Protein AF-A0A8H6GBM9-F1 (afdb_monomer_lite)

Organism: NCBI:txid100902

Radius of gyration: 22.96 Å; chains: 1; bounding box: 66×42×78 Å

Sequence (246 aa):
MTYGRGYRNHEEGQARLWWDSDGKSVNYLGDSITVAGFQSTAQAVLQEAEDWLDKLMGGRWKKGELQQTVRLRDIADSLVYEGPGQSFATNRKNAWLQPGAEKLADIMGKRLWKITNAGDGSKRYTCRREAVVEYLSWLKSFRTKMYPATHIWGGQPGRGPEIATLKHCDIEQLPKNIFVFDGQVVIITDRDKSKGLSGGTGGRKVARFLPEHLSRMMVAYIAWLLPFEKVLHRLAGKHHILTDSN

Foldseek 3Di:
DCVVVVCVVVDPDDPQWDADPVRQWIHGNNDTDGPVNVVVVLVVLVVQLVVLLCVLQLNCCVVCNLLVLCQLQQQDFDPDAPAFPDASLPDPSVVSNVQAAVNSCVRCVVQFWDWDQPVPRDTDTHGPLVSLVVSVVSVVSSVVSLQVNCQVQQPPGDDPVQSVPAARQDRHPGGGQWHRDNLWIKGKGFDDPCPPPDPDDGGDIDITTGPNSSRSSVCCCRRHVVNNNVVSCVSNVVVVVVPPPD

Structure (mmCIF, N/CA/C/O backbone):
data_AF-A0A8H6GBM9-F1
#
_entry.id   AF-A0A8H6GBM9-F1
#
loop_
_atom_site.group_PDB
_atom_site.id
_atom_site.type_symbol
_atom_site.label_atom_id
_atom_site.label_alt_id
_atom_site.label_comp_id
_atom_site.label_asym_id
_atom_site.label_entity_id
_atom_site.label_seq_id
_atom_site.pdbx_PDB_ins_code
_atom_site.Cartn_x
_atom_site.Cartn_y
_atom_site.Cartn_z
_atom_site.occupancy
_atom_site.B_iso_or_equiv
_atom_site.auth_seq_id
_atom_site.auth_comp_id
_atom_site.auth_asym_id
_atom_site.auth_atom_id
_atom_site.pdbx_PDB_model_num
ATOM 1 N N . MET A 1 1 ? 10.018 -5.414 42.231 1.00 39.31 1 MET A N 1
ATOM 2 C CA . MET A 1 1 ? 9.353 -4.287 42.919 1.00 39.31 1 MET A CA 1
ATOM 3 C C . MET A 1 1 ? 8.567 -3.471 41.906 1.00 39.31 1 MET A C 1
ATOM 5 O O . MET A 1 1 ? 9.151 -2.959 40.963 1.00 39.31 1 MET A O 1
ATOM 9 N N . THR A 1 2 ? 7.242 -3.428 42.043 1.00 48.31 2 THR A N 1
ATOM 10 C CA . THR A 1 2 ? 6.322 -2.856 41.043 1.00 48.31 2 THR A CA 1
ATOM 11 C C . THR A 1 2 ? 5.910 -1.447 41.462 1.00 48.31 2 THR A C 1
ATOM 13 O O . THR A 1 2 ? 4.817 -1.248 41.983 1.00 48.31 2 THR A O 1
ATOM 16 N N . TYR A 1 3 ? 6.800 -0.475 41.259 1.00 51.72 3 TYR A N 1
ATOM 17 C CA . TYR A 1 3 ? 6.614 0.916 41.700 1.00 51.72 3 TYR A CA 1
ATOM 18 C C . TYR A 1 3 ? 5.286 1.531 41.203 1.00 51.72 3 TYR A C 1
ATOM 20 O O . TYR A 1 3 ? 4.575 2.188 41.954 1.00 51.72 3 TYR A O 1
ATOM 28 N N . GLY A 1 4 ? 4.858 1.205 39.977 1.00 49.03 4 GLY A N 1
ATOM 29 C CA . GLY A 1 4 ? 3.619 1.741 39.395 1.00 49.03 4 GLY A CA 1
ATOM 30 C C . GLY A 1 4 ? 2.304 1.132 39.905 1.00 49.03 4 GLY A C 1
ATOM 31 O O . GLY A 1 4 ? 1.240 1.645 39.576 1.00 49.03 4 GLY A O 1
ATOM 32 N N . ARG A 1 5 ? 2.327 0.036 40.682 1.00 54.72 5 ARG A N 1
ATOM 33 C CA . ARG A 1 5 ? 1.087 -0.629 41.141 1.00 54.72 5 ARG A CA 1
ATOM 34 C C . ARG A 1 5 ? 0.511 -0.000 42.418 1.00 54.72 5 ARG A C 1
ATOM 36 O O . ARG A 1 5 ? -0.692 -0.095 42.620 1.00 54.72 5 ARG A O 1
ATOM 43 N N . GLY A 1 6 ? 1.348 0.659 43.228 1.00 55.72 6 GLY A N 1
ATOM 44 C CA . GLY A 1 6 ? 0.931 1.378 44.441 1.00 55.72 6 GLY A CA 1
ATOM 45 C C . GLY A 1 6 ? 0.341 2.765 44.167 1.00 55.72 6 GLY A C 1
ATOM 46 O O . GLY A 1 6 ? -0.567 3.186 44.870 1.00 55.72 6 GLY A O 1
ATOM 47 N N . TYR A 1 7 ? 0.779 3.439 43.097 1.00 54.31 7 TYR A N 1
ATOM 48 C CA . TYR A 1 7 ? 0.308 4.788 42.743 1.00 54.31 7 TYR A CA 1
ATOM 49 C C . TYR A 1 7 ? -1.104 4.831 42.144 1.00 54.31 7 TYR A C 1
ATOM 51 O O . TYR A 1 7 ? -1.783 5.848 42.230 1.00 54.31 7 TYR A O 1
ATOM 59 N N . ARG A 1 8 ? -1.593 3.714 41.594 1.00 55.09 8 ARG A N 1
ATOM 60 C CA . ARG A 1 8 ? -2.904 3.637 40.928 1.00 55.09 8 ARG A CA 1
ATOM 61 C C . ARG A 1 8 ? -4.091 3.958 41.850 1.00 55.09 8 ARG A C 1
ATOM 63 O O . ARG A 1 8 ? -5.134 4.360 41.352 1.00 55.09 8 ARG A O 1
ATOM 70 N N . ASN A 1 9 ? -3.935 3.786 43.162 1.00 56.44 9 ASN A N 1
ATOM 71 C CA . ASN A 1 9 ? -4.980 4.079 44.148 1.00 56.44 9 ASN A CA 1
ATOM 72 C C . ASN A 1 9 ? -4.859 5.493 44.755 1.00 56.44 9 ASN A C 1
ATOM 74 O O . ASN A 1 9 ? -5.668 5.848 45.605 1.00 56.44 9 ASN A O 1
ATOM 78 N N . HIS A 1 10 ? -3.859 6.281 44.336 1.00 58.72 10 HIS A N 1
ATOM 79 C CA . HIS A 1 10 ? -3.577 7.633 44.837 1.00 58.72 10 HIS A CA 1
ATOM 80 C C . HIS A 1 10 ? -3.637 8.718 43.747 1.00 58.72 10 HIS A C 1
ATOM 82 O O . HIS A 1 10 ? -3.389 9.885 44.034 1.00 58.72 10 HIS A O 1
ATOM 88 N N . GLU A 1 11 ? -3.963 8.359 42.503 1.00 57.44 11 GLU A N 1
ATOM 89 C CA . GLU A 1 11 ? -4.154 9.316 41.412 1.00 57.44 11 GLU A CA 1
ATOM 90 C C . GLU A 1 11 ? -5.646 9.620 41.223 1.00 57.44 11 GLU A C 1
ATOM 92 O O . GLU A 1 11 ? -6.375 8.870 40.572 1.00 57.44 11 GLU A O 1
ATOM 97 N N . GLU A 1 12 ? -6.103 10.757 41.749 1.00 59.44 12 GLU A N 1
ATOM 98 C CA . GLU A 1 12 ? -7.331 11.405 41.279 1.00 59.44 12 GLU A CA 1
ATOM 99 C C . GLU A 1 12 ? -7.050 12.041 39.910 1.00 59.44 12 GLU A C 1
ATOM 101 O O . GLU A 1 12 ? -6.709 13.217 39.776 1.00 59.44 12 GLU A O 1
ATOM 106 N N . GLY A 1 13 ? -7.110 11.231 38.854 1.00 62.25 13 GLY A N 1
ATOM 107 C CA . GLY A 1 13 ? -6.989 11.735 37.492 1.00 62.25 13 GLY A CA 1
ATOM 108 C C . GLY A 1 13 ? -8.217 12.565 37.123 1.00 62.25 13 GLY A C 1
ATOM 109 O O . GLY A 1 13 ? -9.315 12.021 37.036 1.00 62.25 13 GLY A O 1
ATOM 110 N N . GLN A 1 14 ? -8.039 13.863 36.850 1.00 69.00 14 GLN A N 1
ATOM 111 C CA . GLN A 1 14 ? -9.081 14.674 36.209 1.00 69.00 14 GLN A CA 1
ATOM 112 C C . GLN A 1 14 ? -9.590 13.972 34.941 1.00 69.00 14 GLN A C 1
ATOM 114 O O . GLN A 1 14 ? -8.799 13.393 34.188 1.00 69.00 14 GLN A O 1
ATOM 119 N N . ALA A 1 15 ? -10.901 14.027 34.691 1.00 70.44 15 ALA A N 1
ATOM 120 C CA . ALA A 1 15 ? -11.490 13.481 33.475 1.00 70.44 15 ALA A CA 1
ATOM 121 C C . ALA A 1 15 ? -10.886 14.187 32.252 1.00 70.44 15 ALA A C 1
ATOM 123 O O . ALA A 1 15 ? -11.077 15.380 32.043 1.00 70.44 15 ALA A O 1
ATOM 124 N N . ARG A 1 16 ? -10.118 13.441 31.455 1.00 82.56 16 ARG A N 1
ATOM 125 C CA . ARG A 1 16 ? -9.448 13.954 30.246 1.00 82.56 16 ARG A CA 1
ATOM 126 C C . ARG A 1 16 ? -10.194 13.624 28.962 1.00 82.56 16 ARG A C 1
ATOM 128 O O . ARG A 1 16 ? -9.791 14.114 27.914 1.00 82.56 16 ARG A O 1
ATOM 135 N N . LEU A 1 17 ? -11.210 12.763 29.044 1.00 89.00 17 LEU A N 1
ATOM 136 C CA . LEU A 1 17 ? -12.019 12.319 27.918 1.00 89.00 17 LEU A CA 1
ATOM 137 C C . LEU A 1 17 ? -13.471 12.129 28.359 1.00 89.00 17 LEU A C 1
ATOM 139 O O . LEU A 1 17 ? -13.732 11.350 29.275 1.00 89.00 17 LEU A O 1
ATOM 143 N N . TRP A 1 18 ? -14.400 12.814 27.701 1.00 90.81 18 TRP A N 1
ATOM 144 C CA . TRP A 1 18 ? -15.838 12.632 27.900 1.00 90.81 18 TRP A CA 1
ATOM 145 C C . TRP A 1 18 ? -16.600 12.907 26.605 1.00 90.81 18 TRP A C 1
ATOM 147 O O . TRP A 1 18 ? -16.094 13.5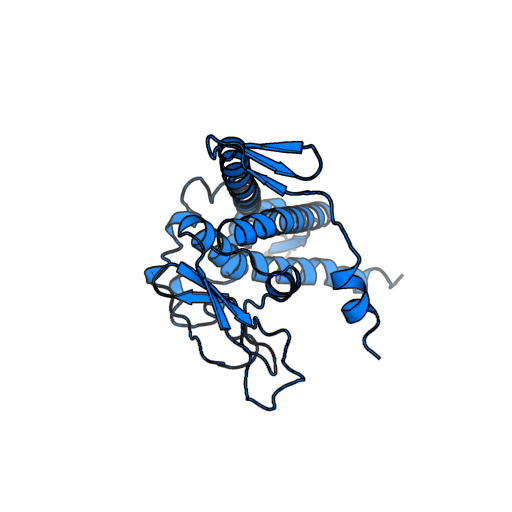71 25.701 1.00 90.81 18 TRP A O 1
ATOM 157 N N . TRP A 1 19 ? -17.813 12.370 26.518 1.00 94.62 19 TRP A N 1
ATOM 158 C CA . TRP A 1 19 ? -18.737 12.639 25.423 1.00 94.62 19 TRP A CA 1
ATOM 159 C C . TRP A 1 19 ? -19.698 13.754 25.816 1.00 94.62 19 TRP A C 1
ATOM 161 O O . TRP A 1 19 ? -20.123 13.820 26.972 1.00 94.62 19 TRP A O 1
ATOM 171 N N . ASP A 1 20 ? -20.065 14.590 24.850 1.00 92.81 20 ASP A N 1
ATOM 172 C CA . ASP A 1 20 ? -21.231 15.459 25.000 1.00 92.81 20 ASP A CA 1
ATOM 173 C C . ASP A 1 20 ? -22.509 14.610 25.091 1.00 92.81 20 ASP A C 1
ATOM 175 O O . ASP A 1 20 ? -22.568 13.474 24.610 1.00 92.81 20 ASP A O 1
ATOM 179 N N . SER A 1 21 ? -23.553 15.155 25.719 1.00 92.94 21 SER A N 1
ATOM 180 C CA . SER A 1 21 ? -24.810 14.435 25.974 1.00 92.94 21 SER A CA 1
ATOM 181 C C . SER A 1 21 ? -25.553 14.015 24.702 1.00 92.94 21 SER A C 1
ATOM 183 O O . SER A 1 21 ? -26.353 13.082 24.743 1.00 92.94 21 SER A O 1
ATOM 185 N N . ASP A 1 22 ? -25.277 14.667 23.572 1.00 93.38 22 ASP A N 1
ATOM 186 C CA . ASP A 1 22 ? -25.835 14.328 22.263 1.00 93.38 22 ASP A CA 1
ATOM 187 C C . ASP A 1 22 ? -25.059 13.217 21.531 1.00 93.38 22 ASP A C 1
ATOM 189 O O . ASP A 1 22 ? -25.486 12.767 20.465 1.00 93.38 22 ASP A O 1
ATOM 193 N N . GLY A 1 23 ? -23.922 12.779 22.085 1.00 92.19 23 GLY A N 1
ATOM 194 C CA . GLY A 1 23 ? -23.056 11.756 21.507 1.00 92.19 23 GLY A CA 1
ATOM 195 C C . GLY A 1 23 ? -22.349 12.170 20.211 1.00 92.19 23 GLY A C 1
ATOM 196 O O . GLY A 1 23 ? -21.853 11.299 19.497 1.00 92.19 23 GLY A O 1
ATOM 197 N N . LYS A 1 24 ? -22.302 13.465 19.866 1.00 95.25 24 LYS A N 1
ATOM 198 C CA . LYS A 1 24 ? -21.718 13.945 18.598 1.00 95.25 24 LYS A CA 1
ATOM 199 C C . LYS A 1 24 ? -20.290 14.448 18.722 1.00 95.25 24 LYS A C 1
ATOM 201 O O . LYS A 1 24 ? -19.625 14.581 17.692 1.00 95.25 24 LYS A O 1
ATOM 206 N N . SER A 1 25 ? -19.813 14.683 19.937 1.00 95.19 25 SER A N 1
ATOM 207 C CA . SER A 1 25 ? -18.473 15.206 20.187 1.00 95.19 25 SER A CA 1
ATOM 208 C C . SER A 1 25 ? -17.801 14.483 21.345 1.00 95.19 25 SER A C 1
ATOM 210 O O . SER A 1 25 ? -18.429 14.169 22.358 1.00 95.19 25 SER A O 1
ATOM 212 N N . VAL A 1 26 ? -16.503 14.244 21.184 1.00 94.25 26 VAL A N 1
ATOM 213 C CA . VAL A 1 26 ? -15.599 13.827 22.254 1.00 94.25 26 VAL A CA 1
ATOM 214 C C . VAL A 1 26 ? -14.757 15.027 22.634 1.00 94.25 26 VAL A C 1
ATOM 216 O O . VAL A 1 26 ? -14.084 15.603 21.782 1.00 94.25 26 VAL A O 1
ATOM 219 N N . ASN A 1 27 ? -14.743 15.367 23.913 1.00 92.56 27 ASN A N 1
ATOM 220 C CA . ASN A 1 27 ? -13.815 16.348 24.447 1.00 92.56 27 ASN A CA 1
ATOM 221 C C . ASN A 1 27 ? -12.577 15.616 24.952 1.00 92.56 27 ASN A C 1
ATOM 223 O O . ASN A 1 27 ? -12.693 14.674 25.739 1.00 92.56 27 ASN A O 1
ATOM 227 N N . TYR A 1 28 ? -11.399 16.028 24.497 1.00 89.44 28 TYR A N 1
ATOM 228 C CA . TYR A 1 28 ? -10.121 15.450 24.884 1.00 89.44 28 TYR A CA 1
ATOM 229 C C . TYR A 1 28 ? -9.132 16.562 25.222 1.00 89.44 28 TYR A C 1
ATOM 231 O O . TYR A 1 28 ? -8.802 17.375 24.370 1.00 89.44 28 TYR A O 1
ATOM 239 N N . LEU A 1 29 ? -8.656 16.600 26.471 1.00 86.56 29 LEU A N 1
ATOM 240 C CA . LEU A 1 29 ? -7.700 17.615 26.956 1.00 86.56 29 LEU A CA 1
ATOM 241 C C . LEU A 1 29 ? -8.121 19.082 26.705 1.00 86.56 29 LEU A C 1
ATOM 243 O O . LEU A 1 29 ? -7.267 19.952 26.579 1.00 86.56 29 LEU A O 1
ATOM 247 N N . GLY A 1 30 ? -9.427 19.359 26.676 1.00 83.94 30 GLY A N 1
ATOM 248 C CA . GLY A 1 30 ? -9.974 20.697 26.414 1.00 83.94 30 GLY A CA 1
ATOM 249 C C . GLY A 1 30 ? -10.316 20.969 24.946 1.00 83.94 30 GLY A C 1
ATOM 250 O O . GLY A 1 30 ? -11.021 21.937 24.676 1.00 83.94 30 GLY A O 1
ATOM 251 N N . ASP A 1 31 ? -9.910 20.093 24.024 1.00 89.19 31 ASP A N 1
ATOM 252 C CA . ASP A 1 31 ? -10.279 20.176 22.611 1.00 89.19 31 ASP A CA 1
ATOM 253 C C . ASP A 1 31 ? -11.554 19.377 22.330 1.00 89.19 31 ASP A C 1
ATOM 255 O O . ASP A 1 31 ? -11.691 18.230 22.763 1.00 89.19 31 ASP A O 1
ATOM 259 N N . SER A 1 32 ? -12.475 19.957 21.560 1.00 92.25 32 SER A N 1
ATOM 260 C CA . SER A 1 32 ? -13.696 19.278 21.117 1.00 92.25 32 SER A CA 1
ATOM 261 C C . SER A 1 32 ? -13.505 18.675 19.725 1.00 92.25 32 SER A C 1
ATOM 263 O O . SER A 1 32 ? -13.196 19.376 18.760 1.00 92.25 32 SER A O 1
ATOM 265 N N . ILE A 1 33 ? -13.694 17.360 19.612 1.00 94.50 33 ILE A N 1
ATOM 266 C CA . ILE A 1 33 ? -13.579 16.596 18.369 1.00 94.50 33 ILE A CA 1
ATOM 267 C C . ILE A 1 33 ? -14.960 16.060 18.007 1.00 94.50 33 ILE A C 1
ATOM 269 O O . ILE A 1 33 ? -15.477 15.144 18.648 1.00 94.50 33 ILE A O 1
ATOM 273 N N . THR A 1 34 ? -15.549 16.598 16.942 1.00 95.88 34 THR A N 1
ATOM 274 C CA . THR A 1 34 ? -16.842 16.118 16.446 1.00 95.88 34 THR A CA 1
ATOM 275 C C . THR A 1 34 ? -16.686 14.798 15.690 1.00 95.88 34 THR A C 1
ATOM 277 O O . THR A 1 34 ? -15.708 14.580 14.968 1.00 95.88 34 THR A O 1
ATOM 280 N N . VAL A 1 35 ? -17.689 13.922 15.781 1.00 94.19 35 VAL A N 1
ATOM 281 C CA . VAL A 1 35 ? -17.760 12.675 15.001 1.00 94.19 35 VAL A CA 1
ATOM 282 C C . VAL A 1 35 ? -17.710 12.977 13.501 1.00 94.19 35 VAL A C 1
ATOM 284 O O . VAL A 1 35 ? -16.980 12.315 12.765 1.00 94.19 35 VAL A O 1
ATOM 287 N N . ALA A 1 36 ? -18.418 14.017 13.049 1.00 95.88 36 ALA A N 1
ATOM 288 C CA . ALA A 1 36 ? -18.409 14.452 11.652 1.00 95.88 36 ALA A CA 1
ATOM 289 C C . ALA A 1 36 ? -17.020 14.943 11.200 1.00 95.88 36 ALA A C 1
ATOM 291 O O . ALA A 1 36 ? -16.564 14.609 10.103 1.00 95.88 36 ALA A O 1
ATOM 292 N N . GLY A 1 37 ? -16.313 15.687 12.056 1.00 95.44 37 GLY A N 1
ATOM 293 C CA . GLY A 1 37 ? -14.943 16.135 11.805 1.00 95.44 37 GLY A CA 1
ATOM 294 C C . GLY A 1 37 ? -13.964 14.965 11.724 1.00 95.44 37 GLY A C 1
ATOM 295 O O . GLY A 1 37 ? -13.146 14.900 10.804 1.00 95.44 37 GLY A O 1
ATOM 296 N N . PHE A 1 38 ? -14.097 13.987 12.623 1.00 91.94 38 PHE A N 1
ATOM 297 C CA . PHE A 1 38 ? -13.309 12.757 12.578 1.00 91.94 38 PHE A CA 1
ATOM 298 C C . PHE A 1 38 ? -13.560 11.958 11.290 1.00 91.94 38 PHE A C 1
ATOM 300 O O . PHE A 1 38 ? -12.607 11.567 10.619 1.00 91.94 38 PHE A O 1
ATOM 307 N N . GLN A 1 39 ? -14.823 11.766 10.897 1.00 93.62 39 GLN A N 1
ATOM 308 C CA . GLN A 1 39 ? -15.188 11.085 9.647 1.00 93.62 39 GLN A CA 1
ATOM 309 C C . GLN A 1 39 ? -14.622 11.803 8.416 1.00 93.62 39 GLN A C 1
ATOM 311 O O . GLN A 1 39 ? -14.042 11.162 7.540 1.00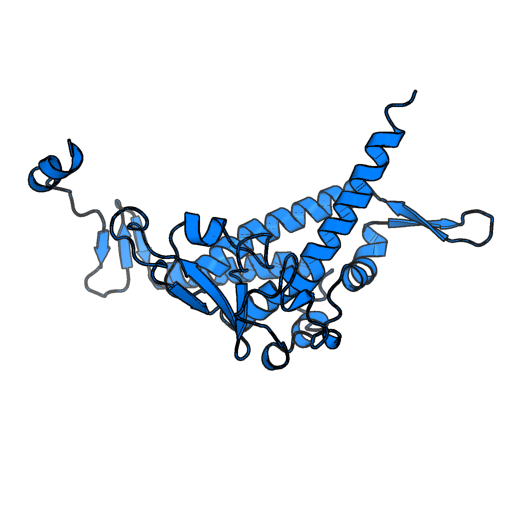 93.62 39 GLN A O 1
ATOM 316 N N . SER A 1 40 ? -14.729 13.133 8.375 1.00 95.94 40 SER A N 1
ATOM 317 C CA . SER A 1 40 ? -14.182 13.953 7.285 1.00 95.94 40 SER A CA 1
ATOM 318 C C . SER A 1 40 ? -12.661 13.822 7.202 1.00 95.94 40 SER A C 1
ATOM 320 O O . SER A 1 40 ? -12.105 13.640 6.121 1.00 95.94 40 SER A O 1
ATOM 322 N N . THR A 1 41 ? -11.988 13.815 8.354 1.00 94.69 41 THR A N 1
ATOM 323 C CA . THR A 1 41 ? -10.537 13.606 8.444 1.00 94.69 41 THR A CA 1
ATOM 324 C C . THR A 1 41 ? -10.141 12.210 7.962 1.00 94.69 41 THR A C 1
ATOM 326 O O . THR A 1 41 ? -9.197 12.066 7.188 1.00 94.69 41 THR A O 1
ATOM 329 N N . ALA A 1 42 ? -10.879 11.172 8.367 1.00 93.00 42 ALA A N 1
ATOM 330 C CA . ALA A 1 42 ? -10.633 9.799 7.936 1.00 93.00 42 ALA A CA 1
ATOM 331 C C . ALA A 1 42 ? -10.739 9.644 6.409 1.00 93.00 42 ALA A C 1
ATOM 333 O O . ALA A 1 42 ? -9.909 8.962 5.801 1.00 93.00 42 ALA A O 1
ATOM 334 N N . GLN A 1 43 ? -11.725 10.299 5.789 1.00 95.88 43 GLN A N 1
ATOM 335 C CA . GLN A 1 43 ? -11.888 10.320 4.333 1.00 95.88 43 GLN A CA 1
ATOM 336 C C . GLN A 1 43 ? -10.770 11.106 3.641 1.00 95.88 43 GLN A C 1
ATOM 338 O O . GLN A 1 43 ? -10.192 10.621 2.671 1.00 95.88 43 GLN A O 1
ATOM 343 N N . ALA A 1 44 ? -10.407 12.279 4.166 1.00 96.75 44 ALA A N 1
ATOM 344 C CA . ALA A 1 44 ? -9.330 13.098 3.612 1.00 96.75 44 ALA A CA 1
ATOM 345 C C . ALA A 1 44 ? -7.986 12.353 3.606 1.00 96.75 44 ALA A C 1
ATOM 347 O O . ALA A 1 44 ? -7.282 12.348 2.600 1.00 96.75 44 ALA A O 1
ATOM 348 N N . VAL A 1 45 ? -7.664 11.637 4.687 1.00 95.25 45 VAL A N 1
ATOM 349 C CA . VAL A 1 45 ? -6.446 10.817 4.777 1.00 95.25 45 VAL A CA 1
ATOM 350 C C . VAL A 1 45 ? -6.405 9.725 3.702 1.00 95.25 45 VAL A C 1
ATOM 352 O O . VAL A 1 45 ? -5.353 9.489 3.103 1.00 95.25 45 VAL A O 1
ATOM 355 N N . LEU A 1 46 ? -7.534 9.055 3.450 1.00 96.00 46 LEU A N 1
ATOM 356 C CA . LEU A 1 46 ? -7.641 8.053 2.388 1.00 96.00 46 LEU A CA 1
ATOM 357 C C . LEU A 1 46 ? -7.450 8.694 1.007 1.00 96.00 46 LEU A C 1
ATOM 359 O O . LEU A 1 46 ? -6.687 8.172 0.192 1.00 96.00 46 LEU A O 1
ATOM 363 N N . GLN A 1 47 ? -8.091 9.842 0.773 1.00 97.69 47 GLN A N 1
ATOM 364 C CA . GLN A 1 47 ? -8.000 10.562 -0.493 1.00 97.69 47 GLN A CA 1
ATOM 365 C C . GLN A 1 47 ? -6.572 11.034 -0.783 1.00 97.69 47 GLN A C 1
ATOM 367 O O . GLN A 1 47 ? -6.079 10.822 -1.887 1.00 97.69 47 GLN A O 1
ATOM 372 N N . GLU A 1 48 ? -5.875 11.594 0.207 1.00 97.88 48 GLU A N 1
ATOM 373 C CA . GLU A 1 48 ? -4.481 12.020 0.062 1.00 97.88 48 GLU A CA 1
ATOM 374 C C . GLU A 1 48 ? -3.554 10.845 -0.277 1.00 97.88 48 GLU A C 1
ATOM 376 O O . GLU A 1 48 ? -2.650 10.976 -1.105 1.00 97.88 48 GLU A O 1
ATOM 381 N N . ALA A 1 49 ? -3.757 9.681 0.351 1.00 98.19 49 ALA A N 1
ATOM 382 C CA . ALA A 1 49 ? -2.986 8.483 0.030 1.00 98.19 49 ALA A CA 1
ATOM 383 C C . ALA A 1 49 ? -3.227 8.033 -1.420 1.00 98.19 49 ALA A C 1
ATOM 385 O O . ALA A 1 49 ? -2.282 7.648 -2.113 1.00 98.19 49 ALA A O 1
ATOM 386 N N . GLU A 1 50 ? -4.469 8.112 -1.896 1.00 98.44 50 GLU A N 1
ATOM 387 C CA . GLU A 1 50 ? -4.809 7.799 -3.282 1.00 98.44 50 GLU A CA 1
ATOM 388 C C . GLU A 1 50 ? -4.233 8.814 -4.275 1.00 98.44 50 GLU A C 1
ATOM 390 O O . GLU A 1 50 ? -3.747 8.415 -5.330 1.00 98.44 50 GLU A O 1
ATOM 395 N N . ASP A 1 51 ? -4.211 10.103 -3.941 1.00 98.62 51 ASP A N 1
ATOM 396 C CA . ASP A 1 51 ? -3.618 11.146 -4.788 1.00 98.62 51 ASP A CA 1
ATOM 397 C C . ASP A 1 51 ? -2.124 10.894 -5.012 1.00 98.62 51 ASP A C 1
ATOM 399 O O . ASP A 1 51 ? -1.612 11.005 -6.130 1.00 98.62 51 ASP A O 1
ATOM 403 N N . TRP A 1 52 ? -1.415 10.492 -3.954 1.00 98.62 52 TRP A N 1
ATOM 404 C CA . TRP A 1 52 ? -0.016 10.091 -4.069 1.00 98.62 52 TRP A CA 1
ATOM 405 C C . TRP A 1 52 ? 0.161 8.822 -4.900 1.00 98.62 52 TRP A C 1
ATOM 407 O O . TRP A 1 52 ? 1.091 8.759 -5.707 1.00 98.62 52 TRP A O 1
ATOM 417 N N . LEU A 1 53 ? -0.716 7.829 -4.728 1.00 98.62 53 LEU A N 1
ATOM 418 C CA . LEU A 1 53 ? -0.694 6.606 -5.530 1.00 98.62 53 LEU A CA 1
ATOM 419 C C . LEU A 1 53 ? -0.892 6.917 -7.017 1.00 98.62 53 LEU A C 1
ATOM 421 O O . LEU A 1 53 ? -0.133 6.440 -7.859 1.00 98.62 53 LEU A O 1
ATOM 425 N N . ASP A 1 54 ? -1.868 7.764 -7.331 1.00 98.56 54 ASP A N 1
ATOM 426 C CA . ASP A 1 54 ? -2.171 8.191 -8.689 1.00 98.56 54 ASP A CA 1
ATOM 427 C C . ASP A 1 54 ? -0.996 8.942 -9.314 1.00 98.56 54 ASP A C 1
ATOM 429 O O . ASP A 1 54 ? -0.564 8.615 -10.422 1.00 98.56 54 ASP A O 1
ATOM 433 N N . LYS A 1 55 ? -0.377 9.859 -8.563 1.00 98.38 55 LYS A N 1
ATOM 434 C CA . LYS A 1 55 ? 0.841 10.557 -8.990 1.00 98.38 55 LYS A CA 1
ATOM 435 C C . LYS A 1 55 ? 1.999 9.594 -9.276 1.00 98.38 55 LYS A C 1
ATOM 437 O O . LYS A 1 55 ? 2.680 9.739 -10.293 1.00 98.38 55 LYS A O 1
ATOM 442 N N . LEU A 1 56 ? 2.216 8.597 -8.416 1.00 98.44 56 LEU A N 1
ATOM 443 C CA . LEU A 1 56 ? 3.239 7.557 -8.602 1.00 98.44 56 LEU A CA 1
ATOM 444 C C . LEU A 1 56 ? 2.988 6.683 -9.837 1.00 98.44 56 LEU A C 1
ATOM 446 O O . LEU A 1 56 ? 3.933 6.104 -10.379 1.00 98.44 56 LEU A O 1
ATOM 450 N N . MET A 1 57 ? 1.734 6.617 -10.281 1.00 97.75 57 MET A N 1
ATOM 451 C CA . MET A 1 57 ? 1.264 5.874 -11.447 1.00 97.75 57 MET A CA 1
ATOM 452 C C . MET A 1 57 ? 0.960 6.770 -12.655 1.00 97.75 57 MET A C 1
ATOM 454 O O . MET A 1 57 ? 0.251 6.356 -13.573 1.00 97.75 57 MET A O 1
ATOM 458 N N . GLY A 1 58 ? 1.479 8.002 -12.675 1.00 97.06 58 GLY A N 1
ATOM 459 C CA . GLY A 1 58 ? 1.342 8.909 -13.816 1.00 97.06 58 GLY A CA 1
ATOM 460 C C . GLY A 1 58 ? -0.100 9.334 -14.120 1.00 97.06 58 GLY A C 1
ATOM 461 O O . GLY A 1 58 ? -0.419 9.602 -15.276 1.00 97.06 58 GLY A O 1
ATOM 462 N N . GLY A 1 59 ? -0.981 9.363 -13.117 1.00 97.75 59 GLY A N 1
ATOM 463 C CA . GLY A 1 59 ? -2.389 9.739 -13.272 1.00 97.75 59 GLY A CA 1
ATOM 464 C C . GLY A 1 59 ? -3.291 8.630 -13.824 1.00 97.75 59 GLY A C 1
ATOM 465 O O . GLY A 1 59 ? -4.418 8.899 -14.240 1.00 97.75 59 GLY A O 1
ATOM 466 N N . ARG A 1 60 ? -2.781 7.395 -13.926 1.00 97.50 60 ARG A N 1
ATOM 467 C CA . ARG A 1 60 ? -3.495 6.247 -14.516 1.00 97.50 60 ARG A CA 1
ATOM 468 C C . ARG A 1 60 ? -4.268 5.422 -13.483 1.00 97.50 60 ARG A C 1
ATOM 470 O O . ARG A 1 60 ? -5.003 4.510 -13.862 1.00 97.50 60 ARG A O 1
ATOM 477 N N . TRP A 1 61 ? -4.111 5.706 -12.187 1.00 97.94 61 TRP A N 1
ATOM 478 C CA . TRP A 1 61 ? -4.836 4.990 -11.138 1.00 97.94 61 TRP A CA 1
ATOM 479 C C . TRP A 1 61 ? -6.293 5.444 -11.099 1.00 97.94 61 TRP A C 1
ATOM 481 O O . TRP A 1 61 ? -7.187 4.639 -11.353 1.00 97.94 61 TRP A O 1
ATOM 491 N N . LYS A 1 62 ? -6.524 6.745 -10.891 1.00 96.25 62 LYS A N 1
ATOM 492 C CA . LYS A 1 62 ? -7.867 7.333 -10.769 1.00 96.25 62 LYS A CA 1
ATOM 493 C C . LYS A 1 62 ? -8.665 7.330 -12.069 1.00 96.25 62 LYS A C 1
ATOM 495 O O . LYS A 1 62 ? -9.889 7.336 -12.038 1.00 96.25 62 LYS A O 1
ATOM 500 N N . LYS A 1 63 ? -7.986 7.267 -13.218 1.00 96.38 63 LYS A N 1
ATOM 501 C CA . LYS A 1 63 ? -8.629 7.043 -14.525 1.00 96.38 63 LYS A CA 1
ATOM 502 C C . LYS A 1 63 ? -9.199 5.629 -14.687 1.00 96.38 63 LYS A C 1
ATOM 504 O O . LYS A 1 63 ? -9.836 5.346 -15.694 1.00 96.38 63 LYS A O 1
ATOM 509 N N . GLY A 1 64 ? -8.943 4.727 -13.738 1.00 94.50 64 GLY A N 1
ATOM 510 C CA . GLY A 1 64 ? -9.412 3.344 -13.764 1.00 94.50 64 GLY A CA 1
ATOM 511 C C . GLY A 1 64 ? -8.518 2.386 -14.552 1.00 94.50 64 GLY A C 1
ATOM 512 O O . GLY A 1 64 ? -8.637 1.179 -14.361 1.00 94.50 64 GLY A O 1
ATOM 513 N N . GLU A 1 65 ? -7.575 2.891 -15.358 1.00 95.69 65 GLU A N 1
ATOM 514 C CA . GLU A 1 65 ? -6.698 2.079 -16.220 1.00 95.69 65 GLU A CA 1
ATOM 515 C C . GLU A 1 65 ? -5.879 1.042 -15.439 1.00 95.69 65 GLU A C 1
ATOM 517 O O . GLU A 1 65 ? -5.609 -0.044 -15.945 1.00 95.69 65 GLU A O 1
ATOM 522 N N . LEU A 1 66 ? -5.478 1.370 -14.206 1.00 96.25 66 LEU A N 1
ATOM 523 C CA . LEU A 1 66 ? -4.759 0.446 -13.326 1.00 96.25 66 LEU A CA 1
ATOM 524 C C . LEU A 1 66 ? -5.635 -0.122 -12.216 1.00 96.25 66 LEU A C 1
ATOM 526 O O . LEU A 1 66 ? -5.561 -1.321 -11.943 1.00 96.25 66 LEU A O 1
ATOM 530 N N . GLN A 1 67 ? -6.469 0.709 -11.589 1.00 96.19 67 GLN A N 1
ATOM 531 C CA . GLN A 1 67 ? -7.281 0.317 -10.436 1.00 96.19 67 GLN A CA 1
ATOM 532 C C . GLN A 1 67 ? -8.196 -0.876 -10.757 1.00 96.19 67 GLN A C 1
ATOM 534 O O . GLN A 1 67 ? -8.291 -1.811 -9.962 1.00 96.19 67 GLN A O 1
ATOM 539 N N . GLN A 1 68 ? -8.818 -0.884 -11.941 1.00 94.62 68 GLN A N 1
ATOM 540 C CA . GLN A 1 68 ? -9.746 -1.942 -12.359 1.00 94.62 68 GLN A CA 1
ATOM 541 C C . GLN A 1 68 ? -9.035 -3.264 -12.677 1.00 94.62 68 GLN A C 1
ATOM 543 O O . GLN A 1 68 ? -9.646 -4.328 -12.610 1.00 94.62 68 GLN A O 1
ATOM 548 N N . THR A 1 69 ? -7.729 -3.224 -12.964 1.00 95.81 69 THR A N 1
ATOM 549 C CA . THR A 1 69 ? -6.938 -4.441 -13.204 1.00 95.81 69 THR A CA 1
ATOM 550 C C . THR A 1 69 ? -6.688 -5.235 -11.922 1.00 95.81 69 THR A C 1
ATOM 552 O O . THR A 1 69 ? -6.369 -6.419 -11.989 1.00 95.81 69 THR A O 1
ATOM 555 N N . VAL A 1 70 ? -6.868 -4.624 -10.744 1.00 97.50 70 VAL A N 1
ATOM 556 C CA . VAL A 1 70 ? -6.726 -5.287 -9.442 1.00 97.50 70 VAL A CA 1
ATOM 557 C C . VAL A 1 70 ? -8.036 -5.985 -9.065 1.00 97.50 70 VAL A C 1
ATOM 559 O O . VAL A 1 70 ? -8.875 -5.455 -8.330 1.00 97.50 70 VAL A O 1
ATOM 562 N N . ARG A 1 71 ? -8.210 -7.209 -9.571 1.00 97.44 71 ARG A N 1
ATOM 563 C CA . ARG A 1 71 ? -9.347 -8.085 -9.249 1.00 97.44 71 ARG A CA 1
ATOM 564 C C . ARG A 1 71 ? -9.083 -8.826 -7.939 1.00 97.44 71 ARG A C 1
ATOM 566 O O . ARG A 1 71 ? -8.557 -9.931 -7.940 1.00 97.44 71 ARG A O 1
ATOM 573 N N . LEU A 1 72 ? -9.409 -8.194 -6.809 1.00 98.06 72 LEU A N 1
ATOM 574 C CA . LEU A 1 72 ? -9.044 -8.690 -5.472 1.00 98.06 72 LEU A CA 1
ATOM 575 C C . LEU A 1 72 ? -9.512 -10.126 -5.188 1.00 98.06 72 LEU A C 1
ATOM 577 O O . LEU A 1 72 ? -8.785 -10.880 -4.550 1.00 98.06 72 LEU A O 1
ATOM 581 N N . ARG A 1 73 ? -10.701 -10.509 -5.667 1.00 97.25 73 ARG A N 1
ATOM 582 C CA . ARG A 1 73 ? -11.265 -11.856 -5.467 1.00 97.25 73 ARG A CA 1
ATOM 583 C C . ARG A 1 73 ? -10.515 -12.954 -6.227 1.00 97.25 73 ARG A C 1
ATOM 585 O O . ARG A 1 73 ? -10.588 -14.110 -5.832 1.00 97.25 73 ARG A O 1
ATOM 592 N N . ASP A 1 74 ? -9.771 -12.587 -7.267 1.00 97.50 74 ASP A N 1
ATOM 593 C CA . ASP A 1 74 ? -9.016 -13.527 -8.101 1.00 97.50 74 ASP A CA 1
ATOM 594 C C . ASP A 1 74 ? -7.592 -13.760 -7.562 1.00 97.50 74 ASP A C 1
ATOM 596 O O . ASP A 1 74 ? -6.837 -14.562 -8.117 1.00 97.50 74 ASP A O 1
ATOM 600 N N . ILE A 1 75 ? -7.186 -13.030 -6.514 1.00 98.44 75 ILE A N 1
ATOM 601 C CA . ILE A 1 75 ? -5.851 -13.145 -5.922 1.00 98.44 75 ILE A CA 1
ATOM 602 C C . ILE A 1 75 ? -5.803 -14.379 -5.023 1.00 98.44 75 ILE A C 1
ATOM 604 O O . ILE A 1 75 ? -6.504 -14.466 -4.017 1.00 98.44 75 ILE A O 1
ATOM 608 N N . ALA A 1 76 ? -4.910 -15.307 -5.354 1.00 97.44 76 ALA A N 1
ATOM 609 C CA . ALA A 1 76 ? -4.585 -16.446 -4.511 1.00 97.44 76 ALA A CA 1
ATOM 610 C C . ALA A 1 76 ? -3.471 -16.082 -3.518 1.00 97.44 76 ALA A C 1
ATOM 612 O O . ALA A 1 76 ? -2.359 -15.737 -3.923 1.00 97.44 76 ALA A O 1
ATOM 613 N N . ASP A 1 77 ? -3.729 -16.215 -2.221 1.00 97.31 77 ASP A N 1
ATOM 614 C CA . ASP A 1 77 ? -2.718 -16.063 -1.171 1.00 97.31 77 ASP A CA 1
ATOM 615 C C . ASP A 1 77 ? -2.790 -17.229 -0.180 1.00 97.31 77 ASP A C 1
ATOM 617 O O . ASP A 1 77 ? -3.834 -17.859 -0.008 1.00 97.31 77 ASP A O 1
ATOM 621 N N . SER A 1 78 ? -1.662 -17.516 0.460 1.00 92.69 78 SER A N 1
ATOM 622 C CA . SER A 1 78 ? -1.532 -18.536 1.494 1.00 92.69 78 SER A CA 1
ATOM 623 C C . SER A 1 78 ? -1.397 -17.876 2.860 1.00 92.69 78 SER A C 1
ATOM 625 O O . SER A 1 78 ? -0.569 -16.984 3.051 1.00 92.69 78 SER A O 1
ATOM 627 N N . LEU A 1 79 ? -2.196 -18.326 3.829 1.00 88.62 79 LEU A N 1
ATOM 628 C CA . LEU A 1 79 ? -2.075 -17.918 5.236 1.00 88.62 79 LEU A CA 1
ATOM 629 C C . LEU A 1 79 ? -0.957 -18.677 5.976 1.00 88.62 79 LEU A C 1
ATOM 631 O O . LEU A 1 79 ? -0.700 -18.406 7.148 1.00 88.62 79 LEU A O 1
ATOM 635 N N . VAL A 1 80 ? -0.313 -19.637 5.309 1.00 89.25 80 VAL A N 1
ATOM 636 C CA . VAL A 1 80 ? 0.762 -20.465 5.862 1.00 89.25 80 VAL A CA 1
ATOM 637 C C . VAL A 1 80 ? 2.113 -19.907 5.416 1.00 89.25 80 VAL A C 1
ATOM 639 O O . VAL A 1 80 ? 2.210 -19.252 4.382 1.00 89.25 80 VAL A O 1
ATOM 642 N N . TYR A 1 81 ? 3.151 -20.155 6.214 1.00 89.56 81 TYR A N 1
ATOM 643 C CA . TYR A 1 81 ? 4.530 -19.873 5.827 1.00 89.56 81 TYR A CA 1
ATOM 644 C C . TYR A 1 81 ? 4.941 -20.755 4.641 1.00 89.56 81 TYR A C 1
ATOM 646 O O . TYR A 1 81 ? 4.885 -21.981 4.733 1.00 89.56 81 TYR A O 1
ATOM 654 N N . GLU A 1 82 ? 5.374 -20.133 3.550 1.00 93.50 82 GLU A N 1
ATOM 655 C CA . GLU A 1 82 ? 5.789 -20.810 2.314 1.00 93.50 82 GLU A CA 1
ATOM 656 C C . GLU A 1 82 ? 7.294 -20.660 2.038 1.00 93.50 82 GLU A C 1
ATOM 658 O O . GLU A 1 82 ? 7.828 -21.296 1.129 1.00 93.50 82 GLU A O 1
ATOM 663 N N . GLY A 1 83 ? 7.992 -19.845 2.831 1.00 93.62 83 GLY A N 1
ATOM 664 C CA . GLY A 1 83 ? 9.436 -19.639 2.739 1.00 93.62 83 GLY A CA 1
ATOM 665 C C . GLY A 1 83 ? 9.819 -18.192 2.422 1.00 93.62 83 GLY A C 1
ATOM 666 O O . GLY A 1 83 ? 8.972 -17.394 2.027 1.00 93.62 83 GLY A O 1
ATOM 667 N N . PRO A 1 84 ? 11.102 -17.818 2.559 1.00 95.81 84 PRO A N 1
ATOM 668 C CA . PRO A 1 84 ? 11.523 -16.425 2.446 1.00 95.81 84 PRO A CA 1
ATOM 669 C C . PRO A 1 84 ? 11.161 -15.803 1.094 1.00 95.81 84 PRO A C 1
ATOM 671 O O . PRO A 1 84 ? 11.387 -16.384 0.032 1.00 95.81 84 PRO A O 1
ATOM 674 N N . GLY A 1 85 ? 10.603 -14.595 1.137 1.00 94.56 85 GLY A N 1
ATOM 675 C CA . GLY A 1 85 ? 10.146 -13.855 -0.033 1.00 94.56 85 GLY A CA 1
ATOM 676 C C . GLY A 1 85 ? 8.752 -14.235 -0.534 1.00 94.56 85 GLY A C 1
ATOM 677 O O . GLY A 1 85 ? 8.243 -13.523 -1.399 1.00 94.56 85 GLY A O 1
ATOM 678 N N . GLN A 1 86 ? 8.107 -15.277 0.006 1.00 96.81 86 GLN A N 1
ATOM 679 C CA . GLN A 1 86 ? 6.782 -15.695 -0.452 1.00 96.81 86 GLN A CA 1
ATOM 680 C C . GLN A 1 86 ? 5.667 -14.742 -0.002 1.00 96.81 86 GLN A C 1
ATOM 682 O O . GLN A 1 86 ? 5.639 -14.246 1.125 1.00 96.81 86 GLN A O 1
ATOM 687 N N . SER A 1 87 ? 4.756 -14.443 -0.927 1.00 97.06 87 SER A N 1
ATOM 688 C CA . SER A 1 87 ? 3.575 -13.588 -0.762 1.00 97.06 87 SER A CA 1
ATOM 689 C C . SER A 1 87 ? 2.611 -13.807 -1.933 1.00 97.06 87 SER A C 1
ATOM 691 O O . SER A 1 87 ? 2.985 -14.421 -2.937 1.00 97.06 87 SER A O 1
ATOM 693 N N . PHE A 1 88 ? 1.414 -13.212 -1.897 1.00 97.88 88 PHE A N 1
ATOM 694 C CA . PHE A 1 88 ? 0.550 -13.188 -3.083 1.00 97.88 88 PHE A CA 1
ATOM 695 C C . PHE A 1 88 ? 1.255 -12.598 -4.320 1.00 97.88 88 PHE A C 1
ATOM 697 O O . PHE A 1 88 ? 0.975 -13.020 -5.439 1.00 97.88 88 PHE A O 1
ATOM 704 N N . ALA A 1 89 ? 2.187 -11.652 -4.151 1.00 97.62 89 ALA A N 1
ATOM 705 C CA . ALA A 1 89 ? 2.886 -11.017 -5.267 1.00 97.62 89 ALA A CA 1
ATOM 706 C C . ALA A 1 89 ? 3.926 -11.936 -5.934 1.00 97.62 89 ALA A C 1
ATOM 708 O O . ALA A 1 89 ? 4.316 -11.687 -7.069 1.00 97.62 89 ALA A O 1
ATOM 709 N N . THR A 1 90 ? 4.371 -13.000 -5.260 1.00 97.06 90 THR A N 1
ATOM 710 C CA . THR A 1 90 ? 5.295 -14.006 -5.819 1.00 97.06 90 THR A CA 1
ATOM 711 C C . THR A 1 90 ? 4.596 -15.316 -6.176 1.00 97.06 90 THR A C 1
ATOM 713 O O . THR A 1 90 ? 5.199 -16.191 -6.799 1.00 97.06 90 THR A O 1
ATOM 716 N N . ASN A 1 91 ? 3.317 -15.457 -5.822 1.00 97.12 91 ASN A N 1
ATOM 717 C CA . ASN A 1 91 ? 2.521 -16.624 -6.157 1.00 97.12 91 ASN A CA 1
ATOM 718 C C . ASN A 1 91 ? 2.244 -16.677 -7.669 1.00 97.12 91 ASN A C 1
ATOM 720 O O . ASN A 1 91 ? 1.619 -15.781 -8.239 1.00 97.12 91 ASN A O 1
ATOM 724 N N . ARG A 1 92 ? 2.655 -17.771 -8.323 1.00 96.69 92 ARG A N 1
ATOM 725 C CA . ARG A 1 92 ? 2.499 -17.975 -9.776 1.00 96.69 92 ARG A CA 1
ATOM 726 C C . ARG A 1 92 ? 1.045 -17.917 -10.248 1.00 96.69 92 ARG A C 1
ATOM 728 O O . ARG A 1 92 ? 0.800 -17.519 -11.383 1.00 96.69 92 ARG A O 1
ATOM 735 N N . LYS A 1 93 ? 0.079 -18.261 -9.388 1.00 97.50 93 LYS A N 1
ATOM 736 C CA . LYS A 1 93 ? -1.359 -18.154 -9.699 1.00 97.50 93 LYS A CA 1
ATOM 737 C C . LYS A 1 93 ? -1.795 -16.706 -9.964 1.00 97.50 93 LYS A C 1
ATOM 739 O O . LYS A 1 93 ? -2.775 -16.488 -10.666 1.00 97.50 93 LYS A O 1
ATOM 744 N N . ASN A 1 94 ? -1.029 -15.728 -9.478 1.00 97.94 94 ASN A N 1
ATOM 745 C CA . ASN A 1 94 ? -1.290 -14.301 -9.648 1.00 97.94 94 ASN A CA 1
ATOM 746 C C . ASN A 1 94 ? -0.464 -13.666 -10.777 1.00 97.94 94 ASN A C 1
ATOM 748 O O . ASN A 1 94 ? -0.348 -12.444 -10.833 1.00 97.94 94 ASN A O 1
ATOM 752 N N . ALA A 1 95 ? 0.097 -14.457 -11.703 1.00 97.19 95 ALA A N 1
ATOM 753 C CA . ALA A 1 95 ? 0.861 -13.935 -12.842 1.00 97.19 95 ALA A CA 1
ATOM 754 C C . ALA A 1 95 ? 0.063 -12.923 -13.692 1.00 97.19 95 ALA A C 1
ATOM 756 O O . ALA A 1 95 ? 0.638 -11.994 -14.256 1.00 97.19 95 ALA A O 1
ATOM 757 N N . TRP A 1 96 ? -1.268 -13.050 -13.721 1.00 97.06 96 TRP A N 1
ATOM 758 C CA . TRP A 1 96 ? -2.177 -12.107 -14.378 1.00 97.06 96 TRP A CA 1
ATOM 759 C C . TRP A 1 96 ? -2.100 -10.676 -13.809 1.00 97.06 96 TRP A C 1
ATOM 761 O O . TRP A 1 96 ? -2.390 -9.725 -14.529 1.00 97.06 96 TRP A O 1
ATOM 771 N N . LEU A 1 97 ? -1.677 -10.498 -12.549 1.00 97.00 97 LEU A N 1
ATOM 772 C CA . LEU A 1 97 ? -1.483 -9.181 -11.924 1.00 97.00 97 LEU A CA 1
ATOM 773 C C . LEU A 1 97 ? -0.235 -8.460 -12.466 1.00 97.00 97 LEU A C 1
ATOM 775 O O . LEU A 1 97 ? -0.085 -7.245 -12.285 1.00 97.00 97 LEU A O 1
ATOM 779 N N . GLN A 1 98 ? 0.651 -9.213 -13.128 1.00 96.94 98 GLN A N 1
ATOM 780 C CA . GLN A 1 98 ? 1.985 -8.797 -13.555 1.00 96.94 98 GLN A CA 1
ATOM 781 C C . GLN A 1 98 ? 2.758 -8.097 -12.420 1.00 96.94 98 GLN A C 1
ATOM 783 O O . GLN A 1 98 ? 3.094 -6.916 -12.548 1.00 96.94 98 GLN A O 1
ATOM 788 N N . PRO A 1 99 ? 2.982 -8.764 -11.267 1.00 97.00 99 PRO A N 1
ATOM 789 C CA . PRO A 1 99 ? 3.797 -8.191 -10.202 1.00 97.00 99 PRO A CA 1
ATOM 790 C C . PRO A 1 99 ? 5.220 -7.951 -10.709 1.00 97.00 99 PRO A C 1
ATOM 792 O O . PRO A 1 99 ? 5.804 -8.827 -11.345 1.00 97.00 99 PRO A O 1
ATOM 795 N N . GLY A 1 100 ? 5.779 -6.779 -10.426 1.00 97.00 100 GLY A N 1
ATOM 796 C CA . GLY A 1 100 ? 7.074 -6.389 -10.966 1.00 97.00 100 GLY A CA 1
ATOM 797 C C . GLY A 1 100 ? 7.216 -4.893 -11.217 1.00 97.00 100 GLY A C 1
ATOM 798 O O . GLY A 1 100 ? 6.317 -4.090 -10.961 1.00 97.00 100 GLY A O 1
ATOM 799 N N . ALA A 1 101 ? 8.403 -4.519 -11.681 1.00 96.06 101 ALA A N 1
ATOM 800 C CA . ALA A 1 101 ? 8.795 -3.135 -11.931 1.00 96.06 101 ALA A CA 1
ATOM 801 C C . ALA A 1 101 ? 8.382 -2.651 -13.332 1.00 96.06 101 ALA A C 1
ATOM 803 O O . ALA A 1 101 ? 8.336 -1.449 -13.580 1.00 96.06 101 ALA A O 1
ATOM 804 N N . GLU A 1 102 ? 8.093 -3.579 -14.242 1.00 95.00 102 GLU A N 1
ATOM 805 C CA . GLU A 1 102 ? 7.925 -3.373 -15.680 1.00 95.00 102 GLU A CA 1
ATOM 806 C C . GLU A 1 102 ? 6.789 -2.394 -15.973 1.00 95.00 102 GLU A C 1
ATOM 808 O O . GLU A 1 102 ? 6.961 -1.442 -16.731 1.00 95.00 102 GLU A O 1
ATOM 813 N N . LYS A 1 103 ? 5.651 -2.576 -15.297 1.00 94.81 103 LYS A N 1
ATOM 814 C CA . LYS A 1 103 ? 4.467 -1.728 -15.460 1.00 94.81 103 LYS A CA 1
ATOM 815 C C . LYS A 1 103 ? 4.765 -0.260 -15.143 1.00 94.81 103 LYS A C 1
ATOM 817 O O . LYS A 1 103 ? 4.393 0.631 -15.900 1.00 94.81 103 LYS A O 1
ATOM 822 N N . LEU A 1 104 ? 5.467 0.004 -14.041 1.00 96.31 104 LEU A N 1
ATOM 823 C CA . LEU A 1 104 ? 5.839 1.370 -13.664 1.00 96.31 104 LEU A CA 1
ATOM 824 C C . LEU A 1 104 ? 7.027 1.897 -14.467 1.00 96.31 104 LEU A C 1
ATOM 826 O O . LEU A 1 104 ? 7.101 3.099 -14.712 1.00 96.31 104 LEU A O 1
ATOM 830 N N . ALA A 1 105 ? 7.922 1.023 -14.928 1.00 94.00 105 ALA A N 1
ATOM 831 C CA . ALA A 1 105 ? 8.991 1.400 -15.841 1.00 94.00 105 ALA A CA 1
ATOM 832 C C . ALA A 1 105 ? 8.445 1.878 -17.195 1.00 94.00 105 ALA A C 1
ATOM 834 O O . ALA A 1 105 ? 9.006 2.818 -17.754 1.00 94.00 105 ALA A O 1
ATOM 835 N N . ASP A 1 106 ? 7.350 1.294 -17.687 1.00 94.00 106 ASP A N 1
ATOM 836 C CA . ASP A 1 106 ? 6.645 1.759 -18.887 1.00 94.00 106 ASP A CA 1
ATOM 837 C C . ASP A 1 106 ? 5.989 3.132 -18.658 1.00 94.00 106 ASP A C 1
ATOM 839 O O . ASP A 1 106 ? 6.261 4.096 -19.377 1.00 94.00 106 ASP A O 1
ATOM 843 N N . ILE A 1 107 ? 5.210 3.260 -17.579 1.00 95.81 107 ILE A N 1
ATOM 844 C CA . ILE A 1 107 ? 4.465 4.486 -17.253 1.00 95.81 107 ILE A CA 1
ATOM 845 C C . ILE A 1 107 ? 5.401 5.664 -16.963 1.00 95.81 107 ILE A C 1
ATOM 847 O O . ILE A 1 107 ? 5.246 6.756 -17.510 1.00 95.81 107 ILE A O 1
ATOM 851 N N . MET A 1 108 ? 6.377 5.453 -16.081 1.00 95.56 108 MET A N 1
ATOM 852 C CA . MET A 1 108 ? 7.244 6.513 -15.566 1.00 95.56 108 MET A CA 1
ATOM 853 C C . MET A 1 108 ? 8.559 6.613 -16.330 1.00 95.56 108 MET A C 1
ATOM 855 O O . MET A 1 108 ? 9.366 7.506 -16.063 1.00 95.56 108 MET A O 1
ATOM 859 N N . GLY A 1 109 ? 8.800 5.737 -17.305 1.00 90.56 109 GLY A N 1
ATOM 860 C CA . GLY A 1 109 ? 10.128 5.602 -17.871 1.00 90.56 109 GLY A CA 1
ATOM 861 C C . GLY A 1 109 ? 10.629 6.836 -18.601 1.00 90.56 109 GLY A C 1
ATOM 862 O O . GLY A 1 109 ? 11.759 7.265 -18.392 1.00 90.56 109 GLY A O 1
ATOM 863 N N . LYS A 1 110 ? 9.773 7.500 -19.379 1.00 91.19 110 LYS A N 1
ATOM 864 C CA . LYS A 1 110 ? 10.150 8.756 -20.055 1.00 91.19 110 LYS A CA 1
ATOM 865 C C . LYS A 1 110 ? 10.542 9.868 -19.072 1.00 91.19 110 LYS A C 1
ATOM 867 O O . LYS A 1 110 ? 11.308 10.763 -19.436 1.00 91.19 110 LYS A O 1
ATOM 872 N N . ARG A 1 111 ? 10.016 9.825 -17.840 1.00 93.25 111 ARG A N 1
ATOM 873 C CA . ARG A 1 111 ? 10.364 10.764 -16.766 1.00 93.25 111 ARG A CA 1
ATOM 874 C C . ARG A 1 111 ? 11.708 10.409 -16.137 1.00 93.25 111 ARG A C 1
ATOM 876 O O . ARG A 1 111 ? 12.493 11.314 -15.874 1.00 93.25 111 ARG A O 1
ATOM 883 N N . LEU A 1 112 ? 11.955 9.124 -15.890 1.00 92.88 112 LEU A N 1
ATOM 884 C CA . LEU A 1 112 ? 13.066 8.654 -15.056 1.00 92.88 112 LEU A CA 1
ATOM 885 C C . LEU A 1 112 ? 14.330 8.298 -15.841 1.00 92.88 112 LEU A C 1
ATOM 887 O O . LEU A 1 112 ? 15.424 8.344 -15.282 1.00 92.88 112 LEU A O 1
ATOM 891 N N . TRP A 1 113 ? 14.212 7.979 -17.128 1.00 88.56 113 TRP A 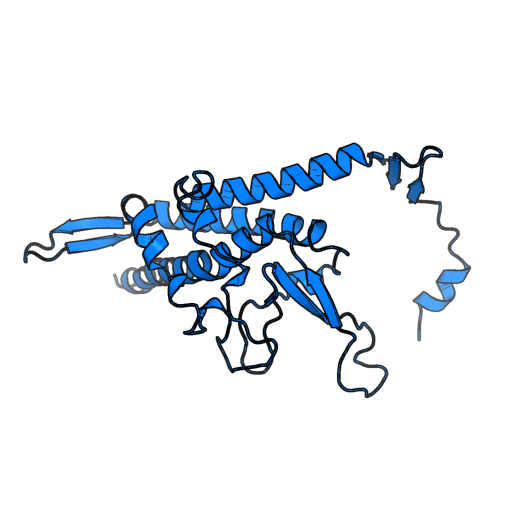N 1
ATOM 892 C CA . TRP A 1 113 ? 15.341 7.613 -17.978 1.00 88.56 113 TRP A CA 1
ATOM 893 C C . TRP A 1 113 ? 15.460 8.551 -19.184 1.00 88.56 113 TRP A C 1
ATOM 895 O O . TRP A 1 113 ? 14.478 9.052 -19.733 1.00 88.56 113 TRP A O 1
ATOM 905 N N . LYS A 1 114 ? 16.693 8.761 -19.641 1.00 86.06 114 LYS A N 1
ATOM 906 C CA . LYS A 1 114 ? 17.008 9.278 -20.973 1.00 86.06 114 LYS A CA 1
ATOM 907 C C . LYS A 1 114 ? 17.424 8.099 -21.844 1.00 86.06 114 LYS A C 1
ATOM 909 O O . LYS A 1 114 ? 18.289 7.324 -21.450 1.00 86.06 114 LYS A O 1
ATOM 914 N N . ILE A 1 115 ? 16.815 7.983 -23.017 1.00 81.94 115 ILE A N 1
ATOM 915 C CA . ILE A 1 115 ? 17.224 7.007 -24.025 1.00 81.94 115 ILE A CA 1
ATOM 916 C C . ILE A 1 115 ? 18.242 7.698 -24.928 1.00 81.94 115 ILE A C 1
ATOM 918 O O . ILE A 1 115 ? 17.955 8.764 -25.472 1.00 81.94 115 ILE A O 1
ATOM 922 N N . THR A 1 116 ? 19.427 7.116 -25.064 1.00 79.44 116 THR A N 1
ATOM 923 C CA . THR A 1 116 ? 20.448 7.568 -26.013 1.00 79.44 116 THR A CA 1
ATOM 924 C C . THR A 1 116 ? 20.819 6.426 -26.943 1.00 79.44 116 THR A C 1
ATOM 926 O O . THR A 1 116 ? 20.926 5.280 -26.508 1.00 79.44 116 THR A O 1
ATOM 929 N N . ASN A 1 117 ? 21.039 6.733 -28.218 1.00 79.19 117 ASN A N 1
ATOM 930 C CA . ASN A 1 117 ? 21.568 5.754 -29.162 1.00 79.19 117 ASN A CA 1
ATOM 931 C C . ASN A 1 117 ? 23.039 5.508 -28.819 1.00 79.19 117 ASN A C 1
ATOM 933 O O . ASN A 1 117 ? 23.796 6.465 -28.662 1.00 79.19 117 ASN A O 1
ATOM 937 N N . ALA A 1 118 ? 23.436 4.246 -28.670 1.00 73.56 118 ALA A N 1
ATOM 938 C CA . ALA A 1 118 ? 24.803 3.886 -28.295 1.00 73.56 118 ALA A CA 1
ATOM 939 C C . ALA A 1 118 ? 25.780 3.864 -29.489 1.00 73.56 118 ALA A C 1
ATOM 941 O O . ALA A 1 118 ? 26.951 3.553 -29.309 1.00 73.56 118 ALA A O 1
ATOM 942 N N . GLY A 1 119 ? 25.319 4.225 -30.692 1.00 75.25 119 GLY A N 1
ATOM 943 C CA . GLY A 1 119 ? 26.131 4.273 -31.915 1.00 75.25 119 GLY A CA 1
ATOM 944 C C . GLY A 1 119 ? 26.266 2.930 -32.642 1.00 75.25 119 GLY A C 1
ATOM 945 O O . GLY A 1 119 ? 26.558 2.921 -33.829 1.00 75.25 119 GLY A O 1
ATOM 946 N N . ASP A 1 120 ? 25.958 1.817 -31.977 1.00 82.69 120 ASP A N 1
ATOM 947 C CA . ASP A 1 120 ? 25.951 0.440 -32.503 1.00 82.69 120 ASP A CA 1
ATOM 948 C C . ASP A 1 120 ? 24.539 -0.060 -32.885 1.00 82.69 120 ASP A C 1
ATOM 950 O O . ASP A 1 120 ? 24.315 -1.249 -33.095 1.00 82.69 120 ASP A O 1
ATOM 954 N N . GLY A 1 121 ? 23.555 0.845 -32.928 1.00 76.81 121 GLY A N 1
ATOM 955 C CA . GLY A 1 121 ? 22.137 0.513 -33.106 1.00 76.81 121 GLY A CA 1
ATOM 956 C C . GLY A 1 121 ? 21.412 0.099 -31.818 1.00 76.81 121 GLY A C 1
ATOM 957 O O . GLY A 1 121 ? 20.184 -0.014 -31.825 1.00 76.81 121 GLY A O 1
ATOM 958 N N . SER A 1 122 ? 22.118 -0.062 -30.693 1.00 77.62 122 SER A N 1
ATOM 959 C CA . SER A 1 122 ? 21.513 -0.359 -29.393 1.00 77.62 122 SER A CA 1
ATOM 960 C C . SER A 1 122 ? 21.035 0.906 -28.662 1.00 77.62 122 SER A C 1
ATOM 962 O O . SER A 1 122 ? 21.520 2.028 -28.867 1.00 77.62 122 SER A O 1
ATOM 964 N N . LYS A 1 123 ? 20.029 0.730 -27.794 1.00 77.75 123 LYS A N 1
ATOM 965 C CA . LYS A 1 123 ? 19.485 1.789 -26.931 1.00 77.75 123 LYS A CA 1
ATOM 966 C C . LYS A 1 123 ? 20.139 1.719 -25.558 1.00 77.75 123 LYS A C 1
ATOM 968 O O . LYS A 1 123 ? 20.025 0.712 -24.863 1.00 77.75 123 LYS A O 1
ATOM 973 N N . ARG A 1 124 ? 20.742 2.825 -25.126 1.00 77.69 124 ARG A N 1
ATOM 974 C CA . ARG A 1 124 ? 21.252 2.997 -23.765 1.00 77.69 124 ARG A CA 1
ATOM 975 C C . ARG A 1 124 ? 20.246 3.779 -22.933 1.00 77.69 124 ARG A C 1
ATOM 977 O O . ARG A 1 124 ? 19.747 4.817 -23.364 1.00 77.69 124 ARG A O 1
ATOM 984 N N . TYR A 1 125 ? 19.959 3.279 -21.737 1.00 79.44 125 TYR A N 1
ATOM 985 C CA . TYR A 1 125 ? 19.075 3.930 -20.777 1.00 79.44 125 TYR A CA 1
ATOM 986 C C . TYR A 1 125 ? 19.925 4.562 -19.681 1.00 79.44 125 TYR A C 1
ATOM 988 O O . TYR A 1 125 ? 20.562 3.857 -18.900 1.00 79.44 125 TYR A O 1
ATOM 996 N N . THR A 1 126 ? 19.931 5.889 -19.624 1.00 83.25 126 THR A N 1
ATOM 997 C CA . THR A 1 126 ? 20.657 6.650 -18.604 1.00 83.25 126 THR A CA 1
ATOM 998 C C . THR A 1 126 ? 19.673 7.199 -17.581 1.00 83.25 126 THR A C 1
ATOM 1000 O O . THR A 1 126 ? 18.697 7.861 -17.935 1.00 83.25 126 THR A O 1
ATOM 1003 N N . CYS A 1 127 ? 19.924 6.928 -16.303 1.00 85.81 127 CYS A N 1
ATOM 1004 C CA . CYS A 1 127 ? 19.094 7.386 -15.194 1.00 85.81 127 CYS A CA 1
ATOM 1005 C C . CYS A 1 127 ? 19.124 8.919 -15.064 1.00 85.81 127 CYS A C 1
ATOM 1007 O O . CYS A 1 127 ? 20.195 9.526 -15.019 1.00 85.81 127 CYS A O 1
ATOM 1009 N N . ARG A 1 128 ? 17.952 9.554 -14.954 1.00 91.00 128 ARG A N 1
ATOM 1010 C CA . ARG A 1 128 ? 17.829 10.959 -14.548 1.00 91.00 128 ARG A CA 1
ATOM 1011 C C . ARG A 1 128 ? 17.799 11.016 -13.024 1.00 91.00 128 ARG A C 1
ATOM 1013 O O . ARG A 1 128 ? 16.740 10.880 -12.415 1.00 91.00 128 ARG A O 1
ATOM 1020 N N . ARG A 1 129 ? 18.974 11.188 -12.412 1.00 88.62 129 ARG A N 1
ATOM 1021 C CA . ARG A 1 129 ? 19.170 11.065 -10.956 1.00 88.62 129 ARG A CA 1
ATOM 1022 C C . ARG A 1 129 ? 18.191 11.911 -10.141 1.00 88.62 129 ARG A C 1
ATOM 1024 O O . ARG A 1 129 ? 17.561 11.379 -9.235 1.00 88.62 129 ARG A O 1
ATOM 1031 N N . GLU A 1 130 ? 18.030 13.186 -10.485 1.00 91.19 130 GLU A N 1
ATOM 1032 C CA . GLU A 1 130 ? 17.114 14.098 -9.785 1.00 91.19 130 GLU A CA 1
ATOM 1033 C C . GLU A 1 130 ? 15.664 13.607 -9.843 1.00 91.19 130 GLU A C 1
ATOM 1035 O O . GLU A 1 130 ? 15.001 13.526 -8.814 1.00 91.19 130 GLU A O 1
ATOM 1040 N N . ALA A 1 131 ? 15.201 13.172 -11.019 1.00 94.00 131 ALA A N 1
ATOM 1041 C CA . ALA A 1 131 ? 13.852 12.640 -11.192 1.00 94.00 131 ALA A CA 1
ATOM 1042 C C . ALA A 1 131 ? 13.631 11.332 -10.413 1.00 94.00 131 ALA A C 1
ATOM 1044 O O . ALA A 1 131 ? 12.534 11.093 -9.913 1.00 94.00 131 ALA A O 1
ATOM 1045 N N . VAL A 1 132 ? 14.661 10.485 -10.285 1.00 94.00 132 VAL A N 1
ATOM 1046 C CA . VAL A 1 132 ? 14.593 9.272 -9.456 1.00 94.00 132 VAL A CA 1
ATOM 1047 C C . VAL A 1 132 ? 14.537 9.612 -7.970 1.00 94.00 132 VAL A C 1
ATOM 1049 O O . VAL A 1 132 ? 13.701 9.056 -7.262 1.00 94.00 132 VAL A O 1
ATOM 1052 N N . VAL A 1 133 ? 15.374 10.536 -7.491 1.00 93.00 133 VAL A N 1
ATOM 1053 C CA . VAL A 1 133 ? 15.338 11.000 -6.092 1.00 93.00 133 VAL A CA 1
ATOM 1054 C C . VAL A 1 133 ? 13.977 11.618 -5.768 1.00 93.00 133 VAL A C 1
ATOM 1056 O O . VAL A 1 133 ? 13.381 11.303 -4.738 1.00 93.00 133 VAL A O 1
ATOM 1059 N N . GLU A 1 134 ? 13.442 12.433 -6.675 1.00 95.62 134 GLU A N 1
ATOM 1060 C CA . GLU A 1 134 ? 12.108 13.008 -6.551 1.00 95.62 134 GLU A CA 1
ATOM 1061 C C . GLU A 1 134 ? 11.025 11.916 -6.499 1.00 95.62 134 GLU A C 1
ATOM 1063 O O . GLU A 1 134 ? 10.179 11.932 -5.605 1.00 95.62 134 GLU A O 1
ATOM 1068 N N . TYR A 1 135 ? 11.076 10.916 -7.382 1.00 97.12 135 TYR A N 1
ATOM 1069 C CA . TYR A 1 135 ? 10.119 9.807 -7.369 1.00 97.12 135 TYR A CA 1
ATOM 1070 C C . TYR A 1 135 ? 10.174 9.001 -6.059 1.00 97.12 135 TYR A C 1
ATOM 1072 O O . TYR A 1 135 ? 9.136 8.671 -5.481 1.00 97.12 135 TYR A O 1
ATOM 1080 N N . LEU A 1 136 ? 11.375 8.734 -5.536 1.00 95.94 136 LEU A N 1
ATOM 1081 C CA . LEU A 1 136 ? 11.560 8.090 -4.229 1.00 95.94 136 LEU A CA 1
ATOM 1082 C C . LEU A 1 136 ? 10.998 8.953 -3.083 1.00 95.94 136 LEU A C 1
ATOM 1084 O O . LEU A 1 136 ? 10.422 8.420 -2.132 1.00 95.94 136 LEU A O 1
ATOM 1088 N N . SER A 1 137 ? 11.092 10.284 -3.180 1.00 96.62 137 SER A N 1
ATOM 1089 C CA . SER A 1 137 ? 10.448 11.193 -2.222 1.00 96.62 137 SER A CA 1
ATOM 1090 C C . SER A 1 137 ? 8.919 11.084 -2.259 1.00 96.62 137 SER A C 1
ATOM 1092 O O . SER A 1 137 ? 8.278 11.068 -1.209 1.00 96.62 137 SER A O 1
ATOM 1094 N N . TRP A 1 138 ? 8.323 10.912 -3.443 1.00 98.12 138 TRP A N 1
ATOM 1095 C CA . TRP A 1 138 ? 6.880 10.710 -3.578 1.00 98.12 138 TRP A CA 1
ATOM 1096 C C . TRP A 1 138 ? 6.437 9.369 -2.991 1.00 98.12 138 TRP A C 1
ATOM 1098 O O . TRP A 1 138 ? 5.405 9.309 -2.329 1.00 98.12 138 TRP A O 1
ATOM 1108 N N . LEU A 1 139 ? 7.236 8.310 -3.165 1.00 97.19 139 LEU A N 1
ATOM 1109 C CA . LEU A 1 139 ? 7.013 7.013 -2.514 1.00 97.19 139 LEU A CA 1
ATOM 1110 C C . LEU A 1 139 ? 7.015 7.139 -0.987 1.00 97.19 139 LEU A C 1
ATOM 1112 O O . LEU A 1 139 ? 6.174 6.539 -0.313 1.00 97.19 139 LEU A O 1
ATOM 1116 N N . LYS A 1 140 ? 7.928 7.942 -0.427 1.00 96.56 140 LYS A N 1
ATOM 1117 C CA . LYS A 1 140 ? 7.942 8.247 1.009 1.00 96.56 140 LYS A CA 1
ATOM 1118 C C . LYS A 1 140 ? 6.654 8.959 1.433 1.00 96.56 140 LYS A C 1
ATOM 1120 O O . LYS A 1 140 ? 6.026 8.515 2.392 1.00 96.56 140 LYS A O 1
ATOM 1125 N N . SER A 1 141 ? 6.228 9.989 0.700 1.00 97.88 141 SER A N 1
ATOM 1126 C CA . SER A 1 141 ? 4.971 10.701 0.973 1.00 97.88 141 SER A CA 1
ATOM 1127 C C . SER A 1 141 ? 3.756 9.776 0.910 1.00 97.88 141 SER A C 1
ATOM 1129 O O . SER A 1 141 ? 2.940 9.786 1.830 1.00 97.88 141 SER A O 1
ATOM 1131 N N . PHE A 1 142 ? 3.676 8.911 -0.108 1.00 98.06 142 PHE A N 1
ATOM 1132 C CA . PHE A 1 142 ? 2.634 7.891 -0.215 1.00 98.06 142 PHE A CA 1
ATOM 1133 C C . PHE A 1 142 ? 2.580 7.013 1.039 1.00 98.06 142 PHE A C 1
ATOM 1135 O O . PHE A 1 142 ? 1.522 6.886 1.646 1.00 98.06 142 PHE A O 1
ATOM 1142 N N . ARG A 1 143 ? 3.713 6.459 1.490 1.00 95.38 143 ARG A N 1
ATOM 1143 C CA . ARG A 1 143 ? 3.760 5.620 2.703 1.00 95.38 143 ARG A CA 1
ATOM 1144 C C . ARG A 1 143 ? 3.300 6.359 3.950 1.00 95.38 143 ARG A C 1
ATOM 1146 O O . ARG A 1 143 ? 2.555 5.794 4.748 1.00 95.38 143 ARG A O 1
ATOM 1153 N N . THR A 1 144 ? 3.721 7.613 4.107 1.00 94.75 144 THR A N 1
ATOM 1154 C CA . THR A 1 144 ? 3.319 8.457 5.238 1.00 94.75 144 THR A CA 1
ATOM 1155 C C . THR A 1 144 ? 1.808 8.675 5.280 1.00 94.75 144 THR A C 1
ATOM 1157 O O . THR A 1 144 ? 1.259 8.763 6.373 1.00 94.75 144 THR A O 1
ATOM 1160 N N . LYS A 1 145 ? 1.124 8.716 4.129 1.00 95.69 145 LYS A N 1
ATOM 1161 C CA . LYS A 1 145 ? -0.343 8.848 4.047 1.00 95.69 145 LYS A CA 1
ATOM 1162 C C . LYS A 1 145 ? -1.078 7.504 4.086 1.00 95.69 145 LYS A C 1
ATOM 1164 O O . LYS A 1 145 ? -2.123 7.387 4.719 1.00 95.69 145 LYS A O 1
ATOM 1169 N N . MET A 1 146 ? -0.491 6.457 3.510 1.00 94.31 146 MET A N 1
ATOM 1170 C CA . MET A 1 146 ? -1.029 5.096 3.534 1.00 94.31 146 MET A CA 1
ATOM 1171 C C . MET A 1 146 ? -1.061 4.512 4.954 1.00 94.31 146 MET A C 1
ATOM 1173 O O . MET A 1 146 ? -1.967 3.747 5.285 1.00 94.31 146 MET A O 1
ATOM 1177 N N . TYR A 1 147 ? -0.100 4.880 5.810 1.00 91.25 147 TYR A N 1
ATOM 1178 C CA . TYR A 1 147 ? -0.041 4.431 7.204 1.00 91.25 147 TYR A CA 1
ATOM 1179 C C . TYR A 1 147 ? -1.297 4.813 8.017 1.00 91.25 147 TYR A C 1
ATOM 1181 O O . TYR A 1 147 ? -1.977 3.902 8.497 1.00 91.25 147 TYR A O 1
ATOM 1189 N N . PRO A 1 148 ? -1.667 6.104 8.166 1.00 91.25 148 PRO A N 1
ATOM 1190 C CA . PRO A 1 148 ? -2.878 6.483 8.887 1.00 91.25 148 PRO A CA 1
ATOM 1191 C C . PRO A 1 148 ? -4.152 6.003 8.179 1.00 91.25 148 PRO A C 1
ATOM 1193 O O . PRO A 1 148 ? -5.085 5.606 8.870 1.00 91.25 148 PRO A O 1
ATOM 1196 N N . ALA A 1 149 ? -4.181 5.927 6.840 1.00 93.62 149 ALA A N 1
ATOM 1197 C CA . ALA A 1 149 ? -5.315 5.340 6.119 1.00 93.62 149 ALA A CA 1
ATOM 1198 C C . ALA A 1 149 ? -5.541 3.873 6.533 1.00 93.62 149 ALA A C 1
ATOM 1200 O O . ALA A 1 149 ? -6.636 3.495 6.933 1.00 93.62 149 ALA A O 1
ATOM 1201 N N . THR A 1 150 ? -4.480 3.063 6.534 1.00 91.81 150 THR A N 1
ATOM 1202 C CA . THR A 1 150 ? -4.511 1.656 6.974 1.00 91.81 150 THR A CA 1
ATOM 1203 C C . THR A 1 150 ? -4.893 1.529 8.450 1.00 91.81 150 THR A C 1
ATOM 1205 O O . THR A 1 150 ? -5.645 0.630 8.822 1.00 91.81 150 THR A O 1
ATOM 1208 N N . HIS A 1 151 ? -4.403 2.438 9.296 1.00 88.12 151 HIS A N 1
ATOM 1209 C CA . HIS A 1 151 ? -4.675 2.433 10.732 1.00 88.12 151 HIS A CA 1
ATOM 1210 C C . HIS A 1 151 ? -6.135 2.749 11.074 1.00 88.12 151 HIS A C 1
ATOM 1212 O O . HIS A 1 151 ? -6.716 2.059 11.909 1.00 88.12 151 HIS A O 1
ATOM 1218 N N . ILE A 1 152 ? -6.708 3.776 10.440 1.00 89.75 152 ILE A N 1
ATOM 1219 C CA . ILE A 1 152 ? -8.075 4.248 10.695 1.00 89.75 152 ILE A CA 1
ATOM 1220 C C . ILE A 1 152 ? -9.096 3.299 10.063 1.00 89.75 152 ILE A C 1
ATOM 1222 O O . ILE A 1 152 ? -10.093 2.954 10.691 1.00 89.75 152 ILE A O 1
ATOM 1226 N N . TRP A 1 153 ? -8.843 2.859 8.828 1.00 90.94 153 TRP A N 1
ATOM 1227 C CA . TRP A 1 153 ? -9.816 2.094 8.047 1.00 90.94 153 TRP A CA 1
ATOM 1228 C C . TRP A 1 153 ? -9.715 0.578 8.224 1.00 90.94 153 TRP A C 1
ATOM 1230 O O . TRP A 1 153 ? -10.641 -0.128 7.846 1.00 90.94 153 TRP A O 1
ATOM 1240 N N . GLY A 1 154 ? -8.645 0.054 8.828 1.00 85.12 154 GLY A N 1
ATOM 1241 C CA . GLY A 1 154 ? -8.470 -1.385 9.075 1.00 85.12 154 GLY A CA 1
ATOM 1242 C C . GLY A 1 154 ? -9.324 -1.973 10.206 1.00 85.12 154 GLY A C 1
ATOM 1243 O O . GLY A 1 154 ? -9.005 -3.049 10.714 1.00 85.12 154 GLY A O 1
ATOM 1244 N N . GLY A 1 155 ? -10.372 -1.277 10.651 1.00 79.00 155 GLY A N 1
ATOM 1245 C CA . GLY A 1 155 ? -11.197 -1.664 11.795 1.00 79.00 155 GLY A CA 1
ATOM 1246 C C . GLY A 1 155 ? -10.621 -1.155 13.116 1.00 79.00 155 GLY A C 1
ATOM 1247 O O . GLY A 1 155 ? -10.328 0.028 13.254 1.00 79.00 155 GLY A O 1
ATOM 1248 N N . GLN A 1 156 ? -10.471 -2.025 14.123 1.00 69.56 156 GLN A N 1
ATOM 1249 C CA . GLN A 1 156 ? -9.958 -1.590 15.426 1.00 69.56 156 GLN A CA 1
ATOM 1250 C C . GLN A 1 156 ? -8.478 -1.167 15.308 1.00 69.56 156 GLN A C 1
ATOM 1252 O O . GLN A 1 156 ? -7.640 -2.024 14.991 1.00 69.56 156 GLN A O 1
ATOM 1257 N N . PRO A 1 157 ? -8.119 0.097 15.613 1.00 64.56 157 PRO A N 1
ATOM 1258 C CA . PRO A 1 157 ? -6.755 0.587 15.459 1.00 64.56 157 PRO A CA 1
ATOM 1259 C C . PRO A 1 157 ? -5.772 -0.282 16.253 1.00 64.56 157 PRO A C 1
ATOM 1261 O O . PRO A 1 157 ? -5.915 -0.491 17.461 1.00 64.56 157 PRO A O 1
ATOM 1264 N N . GLY A 1 158 ? -4.785 -0.852 15.556 1.00 62.09 158 GLY A N 1
ATOM 1265 C CA . GLY A 1 158 ? -3.703 -1.608 16.189 1.00 62.09 158 GLY A CA 1
ATOM 1266 C C . GLY A 1 158 ? -2.783 -0.707 17.000 1.00 62.09 158 GLY A C 1
ATOM 1267 O O . GLY A 1 158 ? -2.669 0.484 16.727 1.00 62.09 158 GLY A O 1
ATOM 1268 N N . ARG A 1 159 ? -2.101 -1.253 18.010 1.00 64.81 159 ARG A N 1
ATOM 1269 C CA . ARG A 1 159 ? -1.084 -0.474 18.738 1.00 64.81 159 ARG A CA 1
ATOM 1270 C C . ARG A 1 159 ? 0.028 -0.066 17.769 1.00 64.81 159 ARG A C 1
ATOM 1272 O O . ARG A 1 159 ? 0.363 -0.848 16.889 1.00 64.81 159 ARG A O 1
ATOM 1279 N N . GLY A 1 160 ? 0.639 1.106 17.959 1.00 61.09 160 GLY A N 1
ATOM 1280 C CA . GLY A 1 160 ? 1.693 1.628 17.067 1.00 61.09 160 GLY A CA 1
ATOM 1281 C C . GLY A 1 160 ? 2.741 0.589 16.613 1.00 61.09 160 GLY A C 1
ATOM 1282 O O . GLY A 1 160 ? 2.956 0.449 15.410 1.00 61.09 160 GLY A O 1
ATOM 1283 N N . PRO A 1 161 ? 3.316 -0.230 17.520 1.00 59.22 161 PRO A N 1
ATOM 1284 C CA . PRO A 1 161 ? 4.270 -1.279 17.141 1.00 59.22 161 PRO A CA 1
ATOM 1285 C C . PRO A 1 161 ? 3.699 -2.389 16.240 1.00 59.22 161 PRO A C 1
ATOM 1287 O O . PRO A 1 161 ? 4.436 -2.986 15.459 1.00 59.22 161 PRO A O 1
ATOM 1290 N N . GLU A 1 162 ? 2.397 -2.675 16.316 1.00 63.69 162 GLU A N 1
ATOM 1291 C CA . GLU A 1 162 ? 1.740 -3.704 15.498 1.00 63.69 162 GLU A CA 1
ATOM 1292 C C . GLU A 1 162 ? 1.661 -3.283 14.020 1.00 63.69 162 GLU A C 1
ATOM 1294 O O . GLU A 1 162 ? 1.781 -4.127 13.138 1.00 63.69 162 GLU A O 1
ATOM 1299 N N . ILE A 1 163 ? 1.521 -1.984 13.737 1.00 65.56 163 ILE A N 1
ATOM 1300 C CA . ILE A 1 163 ? 1.439 -1.450 12.364 1.00 65.56 163 ILE A CA 1
ATOM 1301 C C . ILE A 1 163 ? 2.827 -1.089 11.825 1.00 65.56 163 ILE A C 1
ATOM 1303 O O . ILE A 1 163 ? 3.089 -1.208 10.632 1.00 65.56 163 ILE A O 1
ATOM 1307 N N . ALA A 1 164 ? 3.766 -0.719 12.697 1.00 67.50 164 ALA A N 1
ATOM 1308 C CA . ALA A 1 164 ? 5.147 -0.462 12.294 1.00 67.50 164 ALA A CA 1
ATOM 1309 C C . ALA A 1 164 ? 5.925 -1.739 11.903 1.00 67.50 164 ALA A C 1
ATOM 1311 O O . ALA A 1 164 ? 6.976 -1.646 11.277 1.00 67.50 164 ALA A O 1
ATOM 1312 N N . THR A 1 165 ? 5.431 -2.932 12.257 1.00 75.19 165 THR A N 1
ATOM 1313 C CA . THR A 1 165 ? 6.127 -4.219 12.037 1.00 75.19 165 THR A CA 1
ATOM 1314 C C . THR A 1 165 ? 5.514 -5.075 10.923 1.00 75.19 165 THR A C 1
ATOM 1316 O O . THR A 1 165 ? 5.745 -6.294 10.864 1.00 75.19 165 THR A O 1
ATOM 1319 N N . LEU A 1 166 ? 4.743 -4.448 10.028 1.00 85.94 166 LEU A N 1
ATOM 1320 C CA . LEU A 1 166 ? 4.111 -5.119 8.897 1.00 85.94 166 LEU A CA 1
ATOM 1321 C C . LEU A 1 166 ? 5.131 -5.702 7.907 1.00 85.94 166 LEU A C 1
ATOM 1323 O O . LEU A 1 166 ? 6.163 -5.112 7.602 1.00 85.94 166 LEU A O 1
ATOM 1327 N N . LYS A 1 167 ? 4.814 -6.893 7.412 1.00 90.69 167 LYS A N 1
ATOM 1328 C CA . LYS A 1 167 ? 5.595 -7.752 6.530 1.00 90.69 167 LYS A CA 1
ATOM 1329 C C . LYS A 1 167 ? 4.678 -8.198 5.401 1.00 90.69 167 LYS A C 1
ATOM 1331 O O . LYS A 1 167 ? 3.691 -8.888 5.639 1.00 90.69 167 LYS A O 1
ATOM 1336 N N . HIS A 1 168 ? 5.011 -7.781 4.184 1.00 93.25 168 HIS A N 1
ATOM 1337 C CA . HIS A 1 168 ? 4.268 -8.141 2.974 1.00 93.25 168 HIS A CA 1
ATOM 1338 C C . HIS A 1 168 ? 4.664 -9.512 2.416 1.00 93.25 168 HIS A C 1
ATOM 1340 O O . HIS A 1 168 ? 3.922 -10.081 1.625 1.00 93.25 168 HIS A O 1
ATOM 1346 N N . CYS A 1 169 ? 5.827 -10.030 2.811 1.00 94.00 169 CYS A N 1
ATOM 1347 C CA . CYS A 1 169 ? 6.311 -11.350 2.450 1.00 94.00 169 CYS A CA 1
ATOM 1348 C C . CYS A 1 169 ? 6.940 -12.045 3.654 1.00 94.00 169 CYS A C 1
ATOM 1350 O O . CYS A 1 169 ? 7.293 -11.410 4.654 1.00 94.00 169 CYS A O 1
ATOM 1352 N N . ASP A 1 170 ? 7.015 -13.361 3.542 1.00 91.94 170 ASP A N 1
ATOM 1353 C CA . ASP A 1 170 ? 7.666 -14.224 4.507 1.00 91.94 170 ASP A CA 1
ATOM 1354 C C . ASP A 1 170 ? 9.151 -13.854 4.619 1.00 91.94 170 ASP A C 1
ATOM 1356 O O . ASP A 1 170 ? 9.825 -13.566 3.625 1.00 91.94 170 ASP A O 1
ATOM 1360 N N . ILE A 1 171 ? 9.667 -13.854 5.844 1.00 88.50 171 ILE A N 1
ATOM 1361 C CA . ILE A 1 171 ? 11.090 -13.661 6.149 1.00 88.50 171 ILE A CA 1
ATOM 1362 C C . ILE A 1 171 ? 11.637 -14.939 6.791 1.00 88.50 171 ILE A C 1
ATOM 1364 O O . ILE A 1 171 ? 10.857 -15.781 7.215 1.00 88.50 171 ILE A O 1
ATOM 1368 N N . GLU A 1 172 ? 12.961 -15.081 6.894 1.00 86.81 172 GLU A N 1
ATOM 1369 C CA . GLU A 1 172 ? 13.664 -16.339 7.231 1.00 86.81 172 GLU A CA 1
ATOM 1370 C C . GLU A 1 172 ? 13.012 -17.243 8.286 1.00 86.81 172 GLU A C 1
ATOM 1372 O O . GLU A 1 172 ? 12.996 -18.460 8.121 1.00 86.81 172 GLU A O 1
ATOM 1377 N N . GLN A 1 173 ? 12.483 -16.666 9.365 1.00 81.81 173 GLN A N 1
ATOM 1378 C CA . GLN A 1 173 ? 11.894 -17.419 10.475 1.00 81.81 173 GLN A CA 1
ATOM 1379 C C . GLN A 1 173 ? 10.471 -16.980 10.828 1.00 81.81 173 GLN A C 1
ATOM 1381 O O . GLN A 1 173 ? 9.914 -17.450 11.819 1.00 81.81 173 GLN A O 1
ATOM 1386 N N . LEU A 1 174 ? 9.882 -16.044 10.077 1.00 84.50 174 LEU A N 1
ATOM 1387 C CA . LEU A 1 174 ? 8.583 -15.471 10.424 1.00 84.50 174 LEU A CA 1
ATOM 1388 C C . LEU A 1 174 ? 7.689 -15.329 9.190 1.00 84.50 174 LEU A C 1
ATOM 1390 O O . LEU A 1 174 ? 8.136 -14.791 8.173 1.00 84.50 174 LEU A O 1
ATOM 1394 N N . PRO A 1 175 ? 6.407 -15.719 9.298 1.00 89.12 175 PRO A N 1
ATOM 1395 C CA . PRO A 1 175 ? 5.451 -15.480 8.233 1.00 89.12 175 PRO A CA 1
ATOM 1396 C C . PRO A 1 175 ? 5.204 -13.983 8.035 1.00 89.12 175 PRO A C 1
ATOM 1398 O O . PRO A 1 175 ? 5.372 -13.159 8.950 1.00 89.12 175 PRO A O 1
ATOM 1401 N N . LYS A 1 176 ? 4.746 -13.642 6.832 1.00 92.69 176 LYS A N 1
ATOM 1402 C CA . LYS A 1 176 ? 4.139 -12.349 6.533 1.00 92.69 176 LYS A CA 1
ATOM 1403 C C . LYS A 1 176 ? 2.925 -12.102 7.423 1.00 92.69 176 LYS A C 1
ATOM 1405 O O . LYS A 1 176 ? 2.370 -13.010 8.038 1.00 92.69 176 LYS A O 1
ATOM 1410 N N . ASN A 1 177 ? 2.511 -10.845 7.506 1.00 92.19 177 ASN A N 1
ATOM 1411 C CA . ASN A 1 177 ? 1.317 -10.455 8.254 1.00 92.19 177 ASN A CA 1
ATOM 1412 C C . ASN A 1 177 ? 0.339 -9.609 7.431 1.00 92.19 177 ASN A C 1
ATOM 1414 O O . ASN A 1 177 ? -0.647 -9.136 7.987 1.00 92.19 177 ASN A O 1
ATOM 1418 N N . ILE A 1 178 ? 0.594 -9.449 6.131 1.00 95.12 178 ILE A N 1
ATOM 1419 C CA . ILE A 1 178 ? -0.345 -8.906 5.150 1.00 95.12 178 ILE A CA 1
ATOM 1420 C C . ILE A 1 178 ? -0.703 -10.037 4.189 1.00 95.12 178 ILE A C 1
ATOM 1422 O O . ILE A 1 178 ? 0.192 -10.651 3.607 1.00 95.12 178 ILE A O 1
ATOM 1426 N N . PHE A 1 179 ? -1.997 -10.276 4.013 1.00 96.75 179 PHE A N 1
ATOM 1427 C CA . PHE A 1 179 ? -2.529 -11.296 3.115 1.00 96.75 179 PHE A CA 1
ATOM 1428 C C . PHE A 1 179 ? -3.675 -10.734 2.276 1.00 96.75 179 PHE A C 1
ATOM 1430 O O . PHE A 1 179 ? -4.256 -9.708 2.635 1.00 96.75 179 PHE A O 1
ATOM 1437 N N . VAL A 1 180 ? -4.043 -11.427 1.201 1.00 97.62 180 VAL A N 1
ATOM 1438 C CA . VAL A 1 180 ? -5.324 -11.217 0.509 1.00 97.62 180 VAL A CA 1
ATOM 1439 C C . VAL A 1 180 ? -6.253 -12.397 0.786 1.00 97.62 180 VAL A C 1
ATOM 1441 O O . VAL A 1 180 ? -5.894 -13.544 0.539 1.00 97.62 180 VAL A O 1
ATOM 1444 N N . PHE A 1 181 ? -7.441 -12.120 1.318 1.00 95.06 181 PHE A N 1
ATOM 1445 C CA . PHE A 1 181 ? -8.449 -13.119 1.661 1.00 95.06 181 PHE A CA 1
ATOM 1446 C C . PHE A 1 181 ? -9.841 -12.605 1.286 1.00 95.06 181 PHE A C 1
ATOM 1448 O O . PHE A 1 181 ? -10.210 -11.497 1.666 1.00 95.06 181 PHE A O 1
ATOM 1455 N N . ASP A 1 182 ? -10.588 -13.407 0.526 1.00 91.69 182 ASP A N 1
ATOM 1456 C CA . ASP A 1 182 ? -11.970 -13.133 0.100 1.00 91.69 182 ASP A CA 1
ATOM 1457 C C . ASP A 1 182 ? -12.199 -11.713 -0.463 1.00 91.69 182 ASP A C 1
ATOM 1459 O O . ASP A 1 182 ? -13.117 -10.983 -0.097 1.00 91.69 182 ASP A O 1
ATOM 1463 N N . GLY A 1 183 ? -11.305 -11.274 -1.352 1.00 93.31 183 GLY A N 1
ATOM 1464 C CA . GLY A 1 183 ? -11.420 -9.960 -1.985 1.00 93.31 183 GLY A CA 1
ATOM 1465 C C . GLY A 1 183 ? -11.026 -8.773 -1.103 1.00 93.31 183 GLY A C 1
ATOM 1466 O O . GLY A 1 183 ? -11.248 -7.634 -1.509 1.00 93.31 183 GLY A O 1
ATOM 1467 N N . GLN A 1 184 ? -10.409 -9.001 0.057 1.00 96.00 184 GLN A N 1
ATOM 1468 C CA . GLN A 1 184 ? -9.900 -7.947 0.933 1.00 96.00 184 GLN A CA 1
ATOM 1469 C C . GLN A 1 184 ? -8.452 -8.207 1.335 1.00 96.00 184 GLN A C 1
ATOM 1471 O O . GLN A 1 184 ? -8.006 -9.346 1.457 1.00 96.00 184 GLN A O 1
ATOM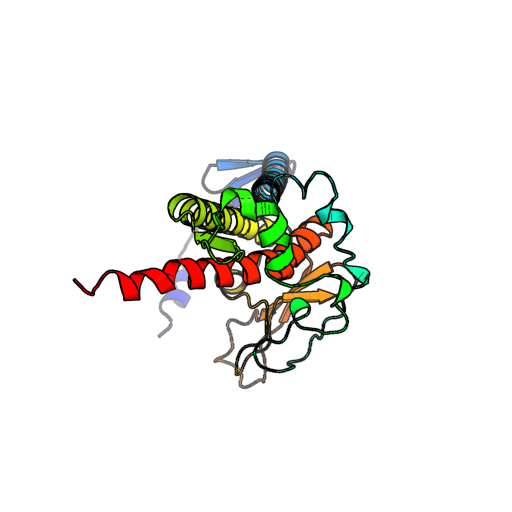 1476 N N . VAL A 1 185 ? -7.704 -7.137 1.590 1.00 97.12 185 VAL A N 1
ATOM 1477 C CA . VAL A 1 185 ? -6.425 -7.257 2.285 1.00 97.12 185 VAL A CA 1
ATOM 1478 C C . VAL A 1 185 ? -6.696 -7.428 3.774 1.00 97.12 185 VAL A C 1
ATOM 1480 O O . VAL A 1 185 ? -7.408 -6.624 4.377 1.00 97.12 185 VAL A O 1
ATOM 1483 N N . VAL A 1 186 ? -6.092 -8.451 4.373 1.00 94.44 186 VAL A N 1
ATOM 1484 C CA . VAL A 1 186 ? -6.155 -8.725 5.807 1.00 94.44 186 VAL A CA 1
ATOM 1485 C C . VAL A 1 186 ? -4.772 -8.604 6.438 1.00 94.44 186 VAL A C 1
ATOM 1487 O O . VAL A 1 186 ? -3.782 -9.152 5.956 1.00 94.44 186 VAL A O 1
ATOM 1490 N N . ILE A 1 187 ? -4.713 -7.868 7.542 1.00 92.69 187 ILE A N 1
ATOM 1491 C CA . ILE A 1 187 ? -3.523 -7.673 8.359 1.00 92.69 187 ILE A CA 1
ATOM 1492 C C . ILE A 1 187 ? -3.675 -8.493 9.641 1.00 92.69 187 ILE A C 1
ATOM 1494 O O . ILE A 1 187 ? -4.599 -8.247 10.417 1.00 92.69 187 ILE A O 1
ATOM 1498 N N . ILE A 1 188 ? -2.773 -9.446 9.888 1.00 89.12 188 ILE A N 1
ATOM 1499 C CA . ILE A 1 188 ? -2.835 -10.352 11.046 1.00 89.12 188 ILE A CA 1
ATOM 1500 C C . ILE A 1 188 ? -1.655 -10.092 11.984 1.00 89.12 188 ILE A C 1
ATOM 1502 O O . ILE A 1 188 ? -0.535 -10.520 11.720 1.00 89.12 188 ILE A O 1
ATOM 1506 N N . THR A 1 189 ? -1.895 -9.426 13.116 1.00 84.19 189 THR A N 1
ATOM 1507 C CA . THR A 1 189 ? -0.845 -9.125 14.109 1.00 84.19 189 THR A CA 1
ATOM 1508 C C . THR A 1 189 ? -1.030 -9.902 15.411 1.00 84.19 189 THR A C 1
ATOM 1510 O O . THR A 1 189 ? -2.139 -10.305 15.766 1.00 84.19 189 THR A O 1
ATOM 1513 N N . ASP A 1 190 ? 0.071 -10.107 16.139 1.00 74.12 190 ASP A N 1
ATOM 1514 C CA . ASP A 1 190 ? 0.044 -10.601 17.520 1.00 74.12 190 ASP A CA 1
ATOM 1515 C C . ASP A 1 190 ? -0.338 -9.474 18.480 1.00 74.12 190 ASP A C 1
ATOM 1517 O O . ASP A 1 190 ? 0.285 -8.414 18.474 1.00 74.12 190 ASP A O 1
ATOM 1521 N N . ARG A 1 191 ? -1.315 -9.721 19.355 1.00 56.88 191 ARG A N 1
ATOM 1522 C CA . ARG A 1 191 ? -1.810 -8.741 20.334 1.00 56.88 191 ARG A CA 1
ATOM 1523 C C . ARG A 1 191 ? -1.120 -8.821 21.704 1.00 56.88 191 ARG A C 1
ATOM 1525 O O . ARG A 1 191 ? -1.244 -7.887 22.506 1.00 56.88 191 ARG A O 1
ATOM 1532 N N . ASP A 1 192 ? -0.454 -9.931 22.032 1.00 56.44 192 ASP A N 1
ATOM 1533 C CA . ASP A 1 192 ? -0.176 -10.242 23.441 1.00 56.44 192 ASP A CA 1
ATOM 1534 C C . ASP A 1 192 ? 1.030 -9.525 24.053 1.00 56.44 192 ASP A C 1
ATOM 1536 O O . ASP A 1 192 ? 2.185 -9.742 23.690 1.00 56.44 192 ASP A O 1
ATOM 1540 N N . LYS A 1 193 ? 0.721 -8.735 25.092 1.00 48.19 193 LYS A N 1
ATOM 1541 C CA . LYS A 1 193 ? 1.656 -8.138 26.062 1.00 48.19 193 LYS A CA 1
ATOM 1542 C C . LYS A 1 193 ? 2.303 -9.177 26.994 1.00 48.19 193 LYS A C 1
ATOM 1544 O O . LYS A 1 193 ? 3.210 -8.828 27.739 1.00 48.19 193 LYS A O 1
ATOM 1549 N N . SER A 1 194 ? 1.825 -10.421 26.994 1.00 46.03 194 SER A N 1
ATOM 1550 C CA . SER A 1 194 ? 2.134 -11.458 27.990 1.00 46.03 194 SER A CA 1
ATOM 1551 C C . SER A 1 194 ? 3.037 -12.581 27.475 1.00 46.03 194 SER A C 1
ATOM 1553 O O . SER A 1 194 ? 3.155 -13.598 28.154 1.00 46.03 194 SER A O 1
ATOM 1555 N N . LYS A 1 195 ? 3.730 -12.402 26.338 1.00 52.28 195 LYS A N 1
ATOM 1556 C CA . LYS A 1 195 ? 4.651 -13.413 25.771 1.00 52.28 195 LYS A CA 1
ATOM 1557 C C . LYS A 1 195 ? 5.732 -13.926 26.748 1.00 52.28 195 LYS A C 1
ATOM 1559 O O . LYS A 1 195 ? 6.352 -14.937 26.458 1.00 52.28 195 LYS A O 1
ATOM 1564 N N . GLY A 1 196 ? 5.943 -13.269 27.894 1.00 43.75 196 GLY A N 1
ATOM 1565 C CA . GLY A 1 196 ? 6.851 -13.721 28.956 1.00 43.75 196 GLY A CA 1
ATOM 1566 C C . GLY A 1 196 ? 6.205 -14.333 30.212 1.00 43.75 196 GLY A C 1
ATOM 1567 O O . GLY A 1 196 ? 6.944 -14.674 31.124 1.00 43.75 196 GLY A O 1
ATOM 1568 N N . LEU A 1 197 ? 4.871 -14.439 30.321 1.00 45.50 197 LEU A N 1
ATOM 1569 C CA . LEU A 1 197 ? 4.187 -14.777 31.592 1.00 45.50 197 LEU A CA 1
ATOM 1570 C C . LEU A 1 197 ? 3.462 -16.128 31.612 1.00 45.50 197 LEU A C 1
ATOM 1572 O O . LEU A 1 197 ? 3.123 -16.630 32.680 1.00 45.50 197 LEU A O 1
ATOM 1576 N N . SER A 1 198 ? 3.194 -16.735 30.465 1.00 45.31 198 SER A N 1
ATOM 1577 C CA . SER A 1 198 ? 2.622 -18.080 30.406 1.00 45.31 198 SER A CA 1
ATOM 1578 C C . SER A 1 198 ? 3.248 -18.779 29.220 1.00 45.31 198 SER A C 1
ATOM 1580 O O . SER A 1 198 ? 3.159 -18.266 28.110 1.00 45.31 198 SER A O 1
ATOM 1582 N N . GLY A 1 199 ? 3.916 -19.907 29.466 1.00 42.44 199 GLY A N 1
ATOM 1583 C CA . GLY A 1 199 ? 4.643 -20.714 28.479 1.00 42.44 199 GLY A CA 1
ATOM 1584 C C . GLY A 1 199 ? 3.763 -21.378 27.412 1.00 42.44 199 GLY A C 1
ATOM 1585 O O . GLY A 1 199 ? 3.987 -22.533 27.075 1.00 42.44 199 GLY A O 1
ATOM 1586 N N . GLY A 1 200 ? 2.749 -20.673 26.905 1.00 47.66 200 GLY A N 1
ATOM 1587 C CA . GLY A 1 200 ? 1.884 -21.080 25.808 1.00 47.66 200 GLY A CA 1
ATOM 1588 C C . GLY A 1 200 ? 2.399 -20.566 24.463 1.00 47.66 200 GLY A C 1
ATOM 1589 O O . GLY A 1 200 ? 2.760 -19.399 24.298 1.00 47.66 200 GLY A O 1
ATOM 1590 N N . THR A 1 201 ? 2.418 -21.465 23.489 1.00 50.00 201 THR A N 1
ATOM 1591 C CA . THR A 1 201 ? 2.838 -21.281 22.100 1.00 50.00 201 THR A CA 1
ATOM 1592 C C . THR A 1 201 ? 1.883 -20.364 21.319 1.00 50.00 201 THR A C 1
ATOM 1594 O O . THR A 1 201 ? 0.995 -20.818 20.608 1.00 50.00 201 THR A O 1
ATOM 1597 N N . GLY A 1 202 ? 2.095 -19.047 21.406 1.00 56.09 202 GLY A N 1
ATOM 1598 C CA . GLY A 1 202 ? 1.547 -18.059 20.463 1.00 56.09 202 GLY A CA 1
ATOM 1599 C C . GLY A 1 202 ? 0.600 -17.030 21.087 1.00 56.09 202 GLY A C 1
ATOM 1600 O O . GLY A 1 202 ? -0.328 -17.369 21.811 1.00 56.09 202 GLY A O 1
ATOM 1601 N N . GLY A 1 203 ? 0.834 -15.747 20.793 1.00 62.78 203 GLY A N 1
ATOM 1602 C CA . GLY A 1 203 ? -0.039 -14.660 21.246 1.00 62.78 203 GLY A CA 1
ATOM 1603 C C . GLY A 1 203 ? -1.362 -14.614 20.476 1.00 62.78 203 GLY A C 1
ATOM 1604 O O . GLY A 1 203 ? -1.428 -15.032 19.318 1.00 62.78 203 GLY A O 1
ATOM 1605 N N . ARG A 1 204 ? -2.414 -14.057 21.090 1.00 71.06 204 ARG A N 1
ATOM 1606 C CA . ARG A 1 204 ? -3.721 -13.859 20.446 1.00 71.06 204 ARG A CA 1
ATOM 1607 C C . ARG A 1 204 ? -3.564 -13.066 19.148 1.00 71.06 204 ARG A C 1
ATOM 1609 O O . ARG A 1 204 ? -3.107 -11.921 19.167 1.00 71.06 204 ARG A O 1
ATOM 1616 N N . LYS A 1 205 ? -3.984 -13.665 18.034 1.00 79.75 205 LYS A N 1
ATOM 1617 C CA . LYS A 1 205 ? -3.991 -13.034 16.711 1.00 79.75 205 LYS A CA 1
ATOM 1618 C C . LYS A 1 205 ? -5.177 -12.082 16.578 1.00 79.75 205 LYS A C 1
ATOM 1620 O O . LYS A 1 205 ? -6.270 -12.374 17.064 1.00 79.75 205 LYS A O 1
ATOM 1625 N N . VAL A 1 206 ? -4.963 -10.954 15.910 1.00 83.75 206 VAL A N 1
ATOM 1626 C CA . VAL A 1 206 ? -6.020 -10.011 15.526 1.00 83.75 206 VAL A CA 1
ATOM 1627 C C . VAL A 1 206 ? -5.947 -9.803 14.024 1.00 83.75 206 VAL A C 1
ATOM 1629 O O . VAL A 1 206 ? -4.937 -9.313 13.522 1.00 83.75 206 VAL A O 1
ATOM 1632 N N . ALA A 1 207 ? -7.022 -10.176 13.333 1.00 88.50 207 ALA A N 1
ATOM 1633 C CA . ALA A 1 207 ? -7.209 -9.911 11.915 1.00 88.50 207 ALA A CA 1
ATOM 1634 C C . ALA A 1 207 ? -7.891 -8.551 11.722 1.00 88.50 207 ALA A C 1
ATOM 1636 O O . ALA A 1 207 ? -8.863 -8.228 12.407 1.00 88.50 207 ALA A O 1
ATOM 1637 N N . ARG A 1 208 ? -7.363 -7.757 10.794 1.00 90.62 208 ARG A N 1
ATOM 1638 C CA . ARG A 1 208 ? -7.855 -6.428 10.426 1.00 90.62 208 ARG A CA 1
ATOM 1639 C C . ARG A 1 208 ? -8.051 -6.371 8.925 1.00 90.62 208 ARG A C 1
ATOM 1641 O O . ARG A 1 208 ? -7.082 -6.516 8.186 1.00 90.62 208 ARG A O 1
ATOM 1648 N N . PHE A 1 209 ? -9.288 -6.188 8.492 1.00 93.12 209 PHE A N 1
ATOM 1649 C CA . PHE A 1 209 ? -9.640 -6.155 7.078 1.00 93.12 209 PHE A CA 1
ATOM 1650 C C . PHE A 1 209 ? -9.638 -4.717 6.584 1.00 93.12 209 PHE A C 1
ATOM 1652 O O . PHE A 1 209 ? -10.252 -3.844 7.195 1.00 93.12 209 PHE A O 1
ATOM 1659 N N . LEU A 1 210 ? -8.943 -4.473 5.477 1.00 95.38 210 LEU A N 1
ATOM 1660 C CA . LEU A 1 210 ? -9.003 -3.190 4.796 1.00 95.38 210 LEU A CA 1
ATOM 1661 C C . LEU A 1 21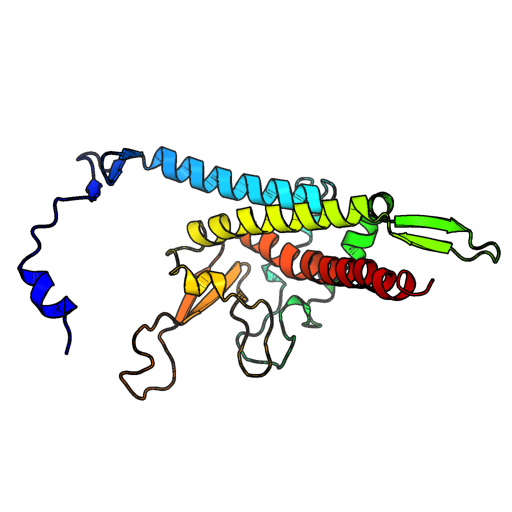0 ? -10.259 -3.140 3.913 1.00 95.38 210 LEU A C 1
ATOM 1663 O O . LEU A 1 210 ? -10.616 -4.146 3.287 1.00 95.38 210 LEU A O 1
ATOM 1667 N N . PRO A 1 211 ? -10.921 -1.977 3.798 1.00 95.25 211 PRO A N 1
ATOM 1668 C CA . PRO A 1 211 ? -11.972 -1.779 2.811 1.00 95.25 211 PRO A CA 1
ATOM 1669 C C . PRO A 1 211 ? -11.459 -2.078 1.403 1.00 95.25 211 PRO A C 1
ATOM 1671 O O . PRO A 1 211 ? -10.261 -1.976 1.129 1.00 95.25 211 PRO A O 1
ATOM 1674 N N . GLU A 1 212 ? -12.362 -2.430 0.495 1.00 95.69 212 GLU A N 1
ATOM 1675 C CA . GLU A 1 212 ? -12.021 -2.864 -0.863 1.00 95.69 212 GLU A CA 1
ATOM 1676 C C . GLU A 1 212 ? -11.140 -1.844 -1.610 1.00 95.69 212 GLU A C 1
ATOM 1678 O O . GLU A 1 212 ? -10.128 -2.204 -2.212 1.00 95.69 212 GLU A O 1
ATOM 1683 N N . HIS A 1 213 ? -11.471 -0.552 -1.507 1.00 95.88 213 HIS A N 1
ATOM 1684 C CA . HIS A 1 213 ? -10.698 0.530 -2.130 1.00 95.88 213 HIS A CA 1
ATOM 1685 C C . HIS A 1 213 ? -9.245 0.556 -1.646 1.00 95.88 213 HIS A C 1
ATOM 1687 O O . HIS A 1 213 ? -8.304 0.482 -2.438 1.00 95.88 213 HIS A O 1
ATOM 1693 N N . LEU A 1 214 ? -9.062 0.552 -0.326 1.00 96.62 214 LEU A N 1
ATOM 1694 C CA . LEU A 1 214 ? -7.745 0.567 0.302 1.00 96.62 214 LEU A CA 1
ATOM 1695 C C . LEU A 1 214 ? -6.982 -0.750 0.079 1.00 96.62 214 LEU A C 1
ATOM 1697 O O . LEU A 1 214 ? -5.757 -0.749 -0.047 1.00 96.62 214 LEU A O 1
ATOM 1701 N N . SER A 1 215 ? -7.701 -1.868 -0.039 1.00 97.94 215 SER A N 1
ATOM 1702 C CA . SER A 1 215 ? -7.139 -3.171 -0.403 1.00 97.94 215 SER A CA 1
ATOM 1703 C C . SER A 1 215 ? -6.509 -3.138 -1.794 1.00 97.94 215 SER A C 1
ATOM 1705 O O . SER A 1 215 ? -5.378 -3.594 -1.954 1.00 97.94 215 SER A O 1
ATOM 1707 N N . ARG A 1 216 ? -7.175 -2.531 -2.791 1.00 98.31 216 ARG A N 1
ATOM 1708 C CA . ARG A 1 216 ? -6.589 -2.346 -4.132 1.00 98.31 216 ARG A CA 1
ATOM 1709 C C . ARG A 1 216 ? -5.309 -1.519 -4.076 1.00 98.31 216 ARG A C 1
ATOM 1711 O O . ARG A 1 216 ? -4.310 -1.912 -4.676 1.00 98.31 216 ARG A O 1
ATOM 1718 N N . MET A 1 217 ? -5.324 -0.413 -3.331 1.00 98.50 217 MET A N 1
ATOM 1719 C CA . MET A 1 217 ? -4.150 0.450 -3.157 1.00 98.50 217 MET A CA 1
ATOM 1720 C C . MET A 1 217 ? -2.975 -0.312 -2.527 1.00 98.50 217 MET A C 1
ATOM 1722 O O . MET A 1 217 ? -1.846 -0.220 -3.008 1.00 98.50 217 MET A O 1
ATOM 1726 N N . MET A 1 218 ? -3.237 -1.109 -1.486 1.00 98.19 218 MET A N 1
ATOM 1727 C CA . MET A 1 218 ? -2.216 -1.922 -0.819 1.00 98.19 218 MET A CA 1
ATOM 1728 C C . MET A 1 218 ? -1.658 -3.017 -1.741 1.00 98.19 218 MET A C 1
ATOM 1730 O O . MET A 1 218 ? -0.445 -3.227 -1.783 1.00 98.19 218 MET A O 1
ATOM 1734 N N . VAL A 1 219 ? -2.517 -3.679 -2.522 1.00 98.56 219 VAL A N 1
ATOM 1735 C CA . VAL A 1 219 ? -2.086 -4.667 -3.521 1.00 98.56 219 VAL A CA 1
ATOM 1736 C C . VAL A 1 219 ? -1.191 -4.022 -4.573 1.00 98.56 219 VAL A C 1
ATOM 1738 O O . VAL A 1 219 ? -0.115 -4.543 -4.848 1.00 98.56 219 VAL A O 1
ATOM 1741 N N . ALA A 1 220 ? -1.580 -2.868 -5.115 1.00 98.44 220 ALA A N 1
ATOM 1742 C CA . ALA A 1 220 ? -0.782 -2.150 -6.104 1.00 98.44 220 ALA A CA 1
ATOM 1743 C C . ALA A 1 220 ? 0.566 -1.672 -5.533 1.00 98.44 220 ALA A C 1
ATOM 1745 O O . ALA A 1 220 ? 1.600 -1.746 -6.202 1.00 98.44 220 ALA A O 1
ATOM 1746 N N . TYR A 1 221 ? 0.577 -1.241 -4.269 1.00 98.38 221 TYR A N 1
ATOM 1747 C CA . TYR A 1 221 ? 1.805 -0.894 -3.563 1.00 98.38 221 TYR A CA 1
ATOM 1748 C C . TYR A 1 221 ? 2.769 -2.083 -3.464 1.00 98.38 221 TYR A C 1
ATOM 1750 O O . TYR A 1 221 ? 3.939 -1.961 -3.830 1.00 98.38 221 TYR A O 1
ATOM 1758 N N . ILE A 1 222 ? 2.283 -3.242 -3.019 1.00 98.25 222 ILE A N 1
ATOM 1759 C CA . ILE A 1 222 ? 3.120 -4.432 -2.833 1.00 98.25 222 ILE A CA 1
ATOM 1760 C C . ILE A 1 222 ? 3.544 -5.039 -4.177 1.00 98.25 222 ILE A C 1
ATOM 1762 O O . ILE A 1 222 ? 4.707 -5.402 -4.340 1.00 98.25 222 ILE A O 1
ATOM 1766 N N . ALA A 1 223 ? 2.625 -5.144 -5.138 1.00 98.25 223 ALA A N 1
ATOM 1767 C CA . ALA A 1 223 ? 2.863 -5.827 -6.404 1.00 98.25 223 ALA A CA 1
ATOM 1768 C C . ALA A 1 223 ? 3.668 -4.992 -7.408 1.00 98.25 223 ALA A C 1
ATOM 1770 O O . ALA A 1 223 ? 4.391 -5.574 -8.213 1.00 98.25 223 ALA A O 1
ATOM 1771 N N . TRP A 1 224 ? 3.554 -3.657 -7.389 1.00 98.44 224 TRP A N 1
ATOM 1772 C CA . TRP A 1 224 ? 4.157 -2.800 -8.420 1.00 98.44 224 TRP A CA 1
ATOM 1773 C C . TRP A 1 224 ? 5.141 -1.773 -7.849 1.00 98.44 224 TRP A C 1
ATOM 1775 O O . TRP A 1 224 ? 6.277 -1.694 -8.317 1.00 98.44 224 TRP A O 1
ATOM 1785 N N . LEU A 1 225 ? 4.763 -1.014 -6.811 1.00 98.19 225 LEU A N 1
ATOM 1786 C CA . LEU A 1 225 ? 5.632 0.048 -6.276 1.00 98.19 225 LEU A CA 1
ATOM 1787 C C . LEU A 1 225 ? 6.863 -0.499 -5.541 1.00 98.19 225 LEU A C 1
ATOM 1789 O O . LEU A 1 225 ? 7.960 0.013 -5.753 1.00 98.19 225 LEU A O 1
ATOM 1793 N N . LEU A 1 226 ? 6.715 -1.540 -4.712 1.00 97.12 226 LEU A N 1
ATOM 1794 C CA . LEU A 1 226 ? 7.846 -2.139 -3.989 1.00 97.12 226 LEU A CA 1
ATOM 1795 C C . LEU A 1 226 ? 8.915 -2.733 -4.931 1.00 97.12 226 LEU A C 1
ATOM 1797 O O . LEU A 1 226 ? 10.097 -2.428 -4.746 1.00 97.12 226 LEU A O 1
ATOM 1801 N N . PRO A 1 227 ? 8.576 -3.554 -5.949 1.00 97.12 227 PRO A N 1
ATOM 1802 C CA . PRO A 1 227 ? 9.562 -4.009 -6.930 1.00 97.12 227 PRO A CA 1
ATOM 1803 C C . PRO A 1 227 ? 10.210 -2.858 -7.698 1.00 97.12 227 PRO A C 1
ATOM 1805 O O . PRO A 1 227 ? 11.423 -2.871 -7.913 1.00 97.12 227 PRO A O 1
ATOM 1808 N N . PHE A 1 228 ? 9.425 -1.848 -8.079 1.00 97.31 228 PHE A N 1
ATOM 1809 C CA . PHE A 1 228 ? 9.938 -0.702 -8.817 1.00 97.31 228 PHE A CA 1
ATOM 1810 C C . PHE A 1 228 ? 10.938 0.117 -7.999 1.00 97.31 228 PHE A C 1
ATOM 1812 O O . PHE A 1 228 ? 12.033 0.408 -8.475 1.00 97.31 228 PHE A O 1
ATOM 1819 N N . GLU A 1 229 ? 10.629 0.402 -6.736 1.00 96.12 229 GLU A N 1
ATOM 1820 C CA . GLU A 1 229 ? 11.552 1.067 -5.819 1.00 96.12 229 GLU A CA 1
ATOM 1821 C C . GLU A 1 229 ? 12.872 0.293 -5.669 1.00 96.12 229 GLU A C 1
ATOM 1823 O O . GLU A 1 229 ? 13.949 0.890 -5.732 1.00 96.12 229 GLU A O 1
ATOM 1828 N N . LYS A 1 230 ? 12.817 -1.042 -5.537 1.00 94.25 230 LYS A N 1
ATOM 1829 C CA . LYS A 1 230 ? 14.028 -1.881 -5.485 1.00 94.25 230 LYS A CA 1
ATOM 1830 C C . LYS A 1 230 ? 14.897 -1.689 -6.732 1.00 94.25 230 LYS A C 1
ATOM 1832 O O . LYS A 1 230 ? 16.121 -1.621 -6.614 1.00 94.25 230 LYS A O 1
ATOM 1837 N N . VAL A 1 231 ? 14.291 -1.589 -7.917 1.00 92.75 231 VAL A N 1
ATOM 1838 C CA . VAL A 1 231 ? 15.012 -1.300 -9.168 1.00 92.75 231 VAL A CA 1
ATOM 1839 C C . VAL A 1 231 ? 15.631 0.098 -9.133 1.00 92.75 231 VAL A C 1
ATOM 1841 O O . VAL A 1 231 ? 16.817 0.236 -9.437 1.00 92.75 231 VAL A O 1
ATOM 1844 N N . LEU A 1 232 ? 14.885 1.115 -8.697 1.00 92.25 232 LEU A N 1
ATOM 1845 C CA . LEU A 1 232 ? 15.386 2.488 -8.594 1.00 92.25 232 LEU A CA 1
ATOM 1846 C C . LEU A 1 232 ? 16.582 2.600 -7.640 1.00 92.25 232 LEU A C 1
ATOM 1848 O O . LEU A 1 232 ? 17.584 3.217 -8.000 1.00 92.25 232 LEU A O 1
ATOM 1852 N N . HIS A 1 233 ? 16.540 1.947 -6.475 1.00 89.75 233 HIS A N 1
ATOM 1853 C CA . HIS A 1 233 ? 17.677 1.920 -5.550 1.00 89.75 233 HIS A CA 1
ATOM 1854 C C . HIS A 1 233 ? 18.907 1.230 -6.140 1.00 89.75 233 HIS A C 1
ATOM 1856 O O . HIS A 1 233 ? 20.016 1.740 -5.992 1.00 89.75 233 HIS A O 1
ATOM 1862 N N . ARG A 1 234 ? 18.739 0.110 -6.858 1.00 85.19 234 ARG A N 1
ATOM 1863 C CA . ARG A 1 234 ? 19.864 -0.551 -7.544 1.00 85.19 234 ARG A CA 1
ATOM 1864 C C . ARG A 1 234 ? 20.491 0.355 -8.601 1.00 85.19 234 ARG A C 1
ATOM 1866 O O . ARG A 1 234 ? 21.708 0.367 -8.745 1.00 85.19 234 ARG A O 1
ATOM 1873 N N . LEU A 1 235 ? 19.676 1.105 -9.339 1.00 76.62 235 LEU A N 1
ATOM 1874 C CA . LEU A 1 235 ? 20.153 2.003 -10.391 1.00 76.62 235 LEU A CA 1
ATOM 1875 C C . LEU A 1 235 ? 20.799 3.274 -9.826 1.00 76.62 235 LEU A C 1
ATOM 1877 O O . LEU A 1 235 ? 21.788 3.743 -10.381 1.00 76.62 235 LEU A O 1
ATOM 1881 N N . ALA A 1 236 ? 20.301 3.788 -8.700 1.00 73.12 236 ALA A N 1
ATOM 1882 C CA . ALA A 1 236 ? 20.919 4.903 -7.987 1.00 73.12 236 ALA A CA 1
ATOM 1883 C C . ALA A 1 236 ? 22.240 4.502 -7.297 1.00 73.12 236 ALA A C 1
ATOM 1885 O O . ALA A 1 236 ? 23.195 5.272 -7.320 1.00 73.12 236 ALA A O 1
ATOM 1886 N N . GLY A 1 237 ? 22.315 3.293 -6.723 1.00 61.56 237 GLY A N 1
ATOM 1887 C CA . GLY A 1 237 ? 23.493 2.792 -6.004 1.00 61.56 237 GLY A CA 1
ATOM 1888 C C . GLY A 1 237 ? 24.653 2.342 -6.902 1.00 61.56 237 GLY A C 1
ATOM 1889 O O . GLY A 1 237 ? 25.810 2.532 -6.539 1.00 61.56 237 GLY A O 1
ATOM 1890 N N . LYS A 1 238 ? 24.379 1.812 -8.106 1.00 52.09 238 LYS A N 1
ATOM 1891 C CA . LYS A 1 238 ? 25.419 1.358 -9.057 1.00 52.09 238 LYS A CA 1
ATOM 1892 C C . LYS A 1 238 ? 26.361 2.465 -9.552 1.00 52.09 238 LYS A C 1
ATOM 1894 O O . LYS A 1 238 ? 27.447 2.149 -10.021 1.00 52.09 238 LYS A O 1
ATOM 1899 N N . HIS A 1 239 ? 25.979 3.736 -9.441 1.00 46.34 239 HIS A N 1
ATOM 1900 C CA . HIS A 1 239 ? 26.826 4.858 -9.854 1.00 46.34 239 HIS A CA 1
ATOM 1901 C C . HIS A 1 239 ? 27.704 5.439 -8.739 1.00 46.34 239 HIS A C 1
ATOM 1903 O O . HIS A 1 239 ? 28.611 6.191 -9.067 1.00 46.34 239 HIS A O 1
ATOM 1909 N N . HIS A 1 240 ? 27.497 5.084 -7.463 1.00 36.00 240 HIS A N 1
ATOM 1910 C CA . HIS A 1 240 ? 28.397 5.535 -6.389 1.00 36.00 240 HIS A CA 1
ATOM 1911 C C . HIS A 1 240 ? 29.763 4.837 -6.460 1.00 36.00 240 HIS A C 1
ATOM 1913 O O . HIS A 1 240 ? 30.784 5.443 -6.184 1.00 36.00 240 HIS A O 1
ATOM 1919 N N . ILE A 1 241 ? 29.792 3.592 -6.943 1.00 36.03 241 ILE A N 1
ATOM 1920 C CA .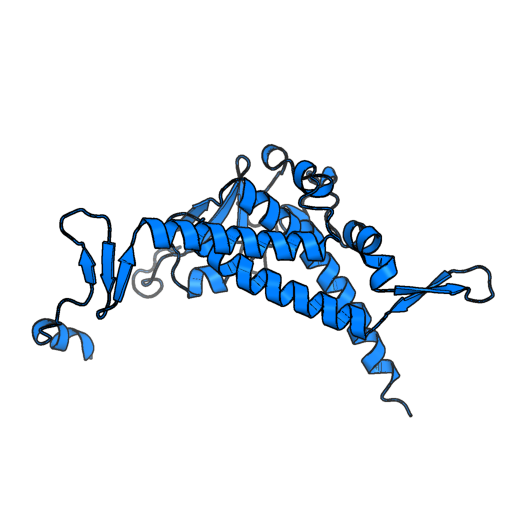 ILE A 1 241 ? 31.018 2.787 -7.060 1.00 36.03 241 ILE A CA 1
ATOM 1921 C C . ILE A 1 241 ? 31.893 3.233 -8.253 1.00 36.03 241 ILE A C 1
ATOM 1923 O O . ILE A 1 241 ? 33.068 2.902 -8.311 1.00 36.03 241 ILE A O 1
ATOM 1927 N N . LEU A 1 242 ? 31.348 4.008 -9.200 1.00 33.81 242 LEU A N 1
ATOM 1928 C CA . LEU A 1 242 ? 32.078 4.479 -10.389 1.00 33.81 242 LEU A CA 1
ATOM 1929 C C . LEU A 1 242 ? 32.520 5.948 -10.304 1.00 33.81 242 LEU A C 1
ATOM 1931 O O . LEU A 1 242 ? 33.132 6.441 -11.247 1.00 33.81 242 LEU A O 1
ATOM 1935 N N . THR A 1 243 ? 32.197 6.656 -9.217 1.00 32.84 243 THR A N 1
ATOM 1936 C CA . THR A 1 243 ? 32.606 8.059 -9.013 1.00 32.84 243 THR A CA 1
ATOM 1937 C C . THR A 1 243 ? 33.701 8.241 -7.964 1.00 32.84 243 THR A C 1
ATOM 1939 O O . THR A 1 243 ? 34.253 9.329 -7.897 1.00 32.84 243 THR A O 1
ATOM 1942 N N . ASP A 1 244 ? 34.068 7.189 -7.225 1.00 33.06 244 ASP A N 1
ATOM 1943 C CA . ASP A 1 244 ? 35.164 7.212 -6.236 1.00 33.06 244 ASP A CA 1
ATOM 1944 C C . ASP A 1 244 ? 36.472 6.630 -6.810 1.00 33.06 244 ASP A C 1
ATOM 1946 O O . ASP A 1 244 ? 37.284 6.017 -6.121 1.00 33.06 244 ASP A O 1
ATOM 1950 N N . SER A 1 245 ? 36.671 6.773 -8.119 1.00 34.44 245 SER A N 1
ATOM 1951 C CA . SER A 1 245 ? 37.900 6.383 -8.814 1.00 34.44 245 SER A CA 1
ATOM 1952 C C . SER A 1 245 ? 38.268 7.466 -9.818 1.00 34.44 245 SER A C 1
ATOM 1954 O O . SER A 1 245 ? 38.073 7.288 -11.018 1.00 34.44 245 SER A O 1
ATOM 1956 N N . ASN A 1 246 ? 38.697 8.614 -9.295 1.00 31.70 246 ASN A N 1
ATOM 1957 C CA . ASN A 1 246 ? 39.643 9.550 -9.911 1.00 31.70 246 ASN A CA 1
ATOM 1958 C C . ASN A 1 246 ? 40.079 10.586 -8.877 1.00 31.70 246 ASN A C 1
ATOM 1960 O O . ASN A 1 246 ? 39.185 11.259 -8.319 1.00 31.70 246 ASN A O 1
#

Secondary structure (DSSP, 8-state):
--HHHHHTTT------EEE-TTSSEEEETTEEEEHHHHHHHHHHHHHHHHHHHHHHTTT-STTSTTGGG--GGG----SS---TT-STTT-GGGGGG--SSHHHHHHHHHHHEEEEE-SSSPEEEEE-HHHHHHHHHHHHHHHHHHHHHHHHHSSSPPPHHHHHT--SS-BTTB--SEEEETTEEEEEEE--TTTTTS--S-PPEEEEEPPHHHHHHHHHIIIIIHHHHHHHHHHHHTTTTTTS--

pLDDT: mean 84.97, std 17.34, range [31.7, 98.62]